Protein AF-A0A074LMG2-F1 (afdb_monomer)

Structure (mmCIF, N/CA/C/O backbone):
data_AF-A0A074LMG2-F1
#
_entry.id   AF-A0A074LMG2-F1
#
loop_
_atom_site.group_PDB
_atom_site.id
_atom_site.type_symbol
_atom_site.label_atom_id
_atom_site.label_alt_id
_atom_site.label_comp_id
_atom_site.label_asym_id
_atom_site.label_entity_id
_atom_site.label_seq_id
_atom_site.pdbx_PDB_ins_code
_atom_site.Cartn_x
_atom_site.Cartn_y
_atom_site.Cartn_z
_atom_site.occupancy
_atom_site.B_iso_or_equiv
_atom_site.auth_seq_id
_atom_site.auth_comp_id
_atom_site.auth_asym_id
_atom_site.auth_atom_id
_atom_site.pdbx_PDB_model_num
ATOM 1 N N . MET A 1 1 ? 79.433 -15.536 24.091 1.00 39.44 1 MET A N 1
ATOM 2 C CA . MET A 1 1 ? 80.298 -16.659 23.658 1.00 39.44 1 MET A CA 1
ATOM 3 C C . MET A 1 1 ? 80.152 -17.762 24.699 1.00 39.44 1 MET A C 1
ATOM 5 O O . MET A 1 1 ? 80.446 -17.468 25.840 1.00 39.44 1 MET A O 1
ATOM 9 N N . TYR A 1 2 ? 79.632 -18.971 24.509 1.00 37.59 2 TYR A N 1
ATOM 10 C CA . TYR A 1 2 ? 79.007 -19.728 23.421 1.00 37.59 2 TYR A CA 1
ATOM 11 C C . TYR A 1 2 ? 77.758 -20.384 24.057 1.00 37.59 2 TYR A C 1
ATOM 13 O O . TYR A 1 2 ? 77.870 -20.945 25.144 1.00 37.59 2 TYR A O 1
ATOM 21 N N . LYS A 1 3 ? 76.572 -20.290 23.439 1.00 40.91 3 LYS A N 1
ATOM 22 C CA . LYS A 1 3 ? 75.375 -21.019 23.901 1.00 40.91 3 LYS A CA 1
ATOM 23 C C . LYS A 1 3 ? 75.391 -22.409 23.267 1.00 40.91 3 LYS A C 1
ATOM 25 O O . LYS A 1 3 ? 75.393 -22.514 22.045 1.00 40.91 3 LYS A O 1
ATOM 30 N N . ILE A 1 4 ? 75.445 -23.447 24.100 1.00 54.84 4 ILE A N 1
ATOM 31 C CA . ILE A 1 4 ? 75.413 -24.844 23.666 1.00 54.84 4 ILE A CA 1
ATOM 32 C C . ILE A 1 4 ? 73.986 -25.203 23.246 1.00 54.84 4 ILE A C 1
ATOM 34 O O . ILE A 1 4 ? 73.015 -24.989 23.968 1.00 54.84 4 ILE A O 1
ATOM 38 N N . MET A 1 5 ? 73.923 -25.712 22.026 1.00 42.81 5 MET A N 1
ATOM 39 C CA . MET A 1 5 ? 72.774 -26.158 21.263 1.00 42.81 5 MET A CA 1
ATOM 40 C C . MET A 1 5 ? 72.357 -27.555 21.744 1.00 42.81 5 MET A C 1
ATOM 42 O O . MET A 1 5 ? 73.145 -28.490 21.653 1.00 42.81 5 MET A O 1
ATOM 46 N N . PHE A 1 6 ? 71.124 -27.703 22.232 1.00 47.09 6 PHE A N 1
ATOM 47 C CA . PHE A 1 6 ? 70.470 -29.004 22.373 1.00 47.09 6 PHE A CA 1
ATOM 48 C C . PHE A 1 6 ? 69.333 -29.073 21.356 1.00 47.09 6 PHE A C 1
ATOM 50 O O . PHE A 1 6 ? 68.296 -28.435 21.517 1.00 47.09 6 PHE A O 1
ATOM 57 N N . VAL A 1 7 ? 69.558 -29.840 20.292 1.00 44.75 7 VAL A N 1
ATOM 58 C CA . VAL A 1 7 ? 68.511 -30.337 19.400 1.00 44.75 7 VAL A CA 1
ATOM 59 C C . VAL A 1 7 ? 68.461 -31.839 19.629 1.00 44.75 7 VAL A C 1
ATOM 61 O O . VAL A 1 7 ? 69.399 -32.545 19.268 1.00 44.75 7 VAL A O 1
ATOM 64 N N . VAL A 1 8 ? 67.381 -32.321 20.241 1.00 49.59 8 VAL A N 1
ATOM 65 C CA . VAL A 1 8 ? 67.014 -33.736 20.198 1.00 49.59 8 VAL A CA 1
ATOM 66 C C . VAL A 1 8 ? 65.566 -33.838 19.739 1.00 49.59 8 VAL A C 1
ATOM 68 O O . VAL A 1 8 ? 64.642 -33.313 20.353 1.00 49.59 8 VAL A O 1
ATOM 71 N N . LEU A 1 9 ? 65.469 -34.496 18.589 1.00 49.03 9 LEU A N 1
ATOM 72 C CA . LEU A 1 9 ? 64.323 -35.018 17.864 1.00 49.03 9 LEU A CA 1
ATOM 73 C C . LEU A 1 9 ? 63.416 -35.890 18.746 1.00 49.03 9 LEU A C 1
ATOM 75 O O . LEU A 1 9 ? 63.912 -36.667 19.557 1.00 49.03 9 LEU A O 1
ATOM 79 N N . GLY A 1 10 ? 62.113 -35.889 18.469 1.00 43.69 10 GLY A N 1
ATOM 80 C CA . GLY A 1 10 ? 61.223 -36.928 18.988 1.00 43.69 10 GLY A CA 1
ATOM 81 C C . GLY A 1 10 ? 59.755 -36.684 18.680 1.00 43.69 10 GLY A C 1
ATOM 82 O O . GLY A 1 10 ? 59.012 -36.231 19.539 1.00 43.69 10 GLY A O 1
ATOM 83 N N . ALA A 1 11 ? 59.356 -36.971 17.442 1.00 52.28 11 ALA A N 1
ATOM 84 C CA . ALA A 1 11 ? 57.971 -36.958 16.993 1.00 52.28 11 ALA A CA 1
ATOM 85 C C . ALA A 1 11 ? 57.122 -38.023 17.709 1.00 52.28 11 ALA A C 1
ATOM 87 O O . ALA A 1 11 ? 57.550 -39.167 17.854 1.00 52.28 11 ALA A O 1
ATOM 88 N N . ALA A 1 12 ? 55.882 -37.667 18.043 1.00 51.88 12 ALA A N 1
ATOM 89 C CA . ALA A 1 12 ? 54.811 -38.625 18.279 1.00 51.88 12 ALA A CA 1
ATOM 90 C C . ALA A 1 12 ? 53.543 -38.145 17.562 1.00 51.88 12 ALA A C 1
ATOM 92 O O . ALA A 1 12 ? 52.920 -37.153 17.933 1.00 51.88 12 ALA A O 1
ATOM 93 N N . PHE A 1 13 ? 53.234 -38.869 16.486 1.00 50.88 13 PHE A N 1
ATOM 94 C CA . PHE A 1 13 ? 51.945 -38.963 15.810 1.00 50.88 13 PHE A CA 1
ATOM 95 C C . PHE A 1 13 ? 50.785 -39.004 16.795 1.00 50.88 13 PHE A C 1
ATOM 97 O O . PHE A 1 13 ? 50.827 -39.858 17.671 1.00 50.88 13 PHE A O 1
ATOM 104 N N . LEU A 1 14 ? 49.711 -38.252 16.536 1.00 44.97 14 LEU A N 1
ATOM 105 C CA . LEU A 1 14 ? 48.351 -38.717 16.809 1.00 44.97 14 LEU A 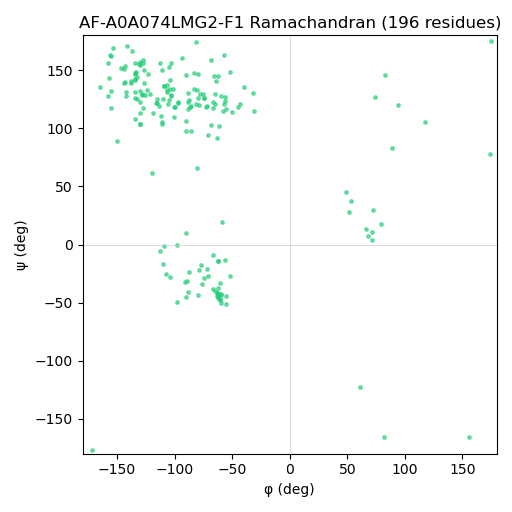CA 1
ATOM 106 C C . LEU A 1 14 ? 47.311 -38.004 15.913 1.00 44.97 14 LEU A C 1
ATOM 108 O O . LEU A 1 14 ? 47.092 -36.808 16.051 1.00 44.97 14 LEU A O 1
ATOM 112 N N . LEU A 1 15 ? 46.642 -38.834 15.090 1.00 49.81 15 LEU A N 1
ATOM 113 C CA . LEU A 1 15 ? 45.237 -38.757 14.633 1.00 49.81 15 LEU A CA 1
ATOM 114 C C . LEU A 1 15 ? 44.917 -37.674 13.572 1.00 49.81 15 LEU A C 1
ATOM 116 O O . LEU A 1 15 ? 45.221 -36.510 13.750 1.00 49.81 15 LEU A O 1
ATOM 120 N N . GLY A 1 16 ? 44.306 -37.941 12.415 1.00 39.81 16 GLY A N 1
ATOM 121 C CA . GLY A 1 16 ? 43.478 -39.066 11.987 1.00 39.81 16 GLY A CA 1
ATOM 122 C C . GLY A 1 16 ? 42.059 -38.582 11.653 1.00 39.81 16 GLY A C 1
ATOM 123 O O . GLY A 1 16 ? 41.288 -38.344 12.571 1.00 39.81 16 GLY A O 1
ATOM 124 N N . GLY A 1 17 ? 41.727 -38.507 10.352 1.00 33.72 17 GLY A N 1
ATOM 125 C CA . GLY A 1 17 ? 40.361 -38.393 9.793 1.00 33.72 17 GLY A CA 1
ATOM 126 C C . GLY A 1 17 ? 39.771 -36.971 9.762 1.00 33.72 17 GLY A C 1
ATOM 127 O O . GLY A 1 17 ? 40.042 -36.174 10.641 1.00 33.72 17 GLY A O 1
ATOM 128 N N . CYS A 1 18 ? 38.955 -36.534 8.804 1.00 41.28 18 CYS A N 1
ATOM 129 C CA . CYS A 1 18 ? 38.399 -37.137 7.600 1.00 41.28 18 CYS A CA 1
ATOM 130 C C . CYS A 1 18 ? 38.026 -36.019 6.606 1.00 41.28 18 CYS A C 1
ATOM 132 O O . CYS A 1 18 ? 37.911 -34.844 6.937 1.00 41.28 18 CYS A O 1
ATOM 134 N N . THR A 1 19 ? 37.854 -36.468 5.375 1.00 40.47 19 THR A N 1
ATOM 135 C CA . THR A 1 19 ? 37.567 -35.819 4.097 1.00 40.47 19 THR A CA 1
ATOM 136 C C . THR A 1 19 ? 36.300 -34.955 3.984 1.00 40.47 19 THR A C 1
ATOM 138 O O . THR A 1 19 ? 35.309 -35.181 4.673 1.00 40.47 19 THR A O 1
ATOM 141 N N . ASN A 1 20 ? 36.327 -34.130 2.926 1.00 38.16 20 ASN A N 1
ATOM 142 C CA . ASN A 1 20 ? 35.231 -33.501 2.171 1.00 38.16 20 ASN A CA 1
ATOM 143 C C . ASN A 1 20 ? 34.729 -32.138 2.662 1.00 38.16 20 ASN A C 1
ATOM 145 O O . ASN A 1 20 ? 33.658 -32.015 3.252 1.00 38.16 20 ASN A O 1
ATOM 149 N N . SER A 1 21 ? 35.444 -31.089 2.249 1.00 39.34 21 SER A N 1
ATOM 150 C CA . SER A 1 21 ? 34.859 -29.766 2.038 1.00 39.34 21 SER A CA 1
ATOM 151 C C . SER A 1 21 ? 33.826 -29.856 0.908 1.00 39.34 21 SER A C 1
ATOM 153 O O . SER A 1 21 ? 34.160 -29.739 -0.272 1.00 39.34 21 SER A O 1
ATOM 155 N N . LYS A 1 22 ? 32.564 -30.112 1.267 1.00 39.25 22 LYS A N 1
ATOM 156 C CA . LYS A 1 22 ? 31.440 -29.752 0.405 1.00 39.25 22 LYS A CA 1
ATOM 157 C C . LYS A 1 22 ? 31.396 -28.232 0.348 1.00 39.25 22 LYS A C 1
ATOM 159 O O . LYS A 1 22 ? 31.248 -27.574 1.373 1.00 39.25 22 LYS A O 1
ATOM 164 N N . THR A 1 23 ? 31.577 -27.714 -0.856 1.00 34.94 23 THR A N 1
ATOM 165 C CA . THR A 1 23 ? 31.276 -26.347 -1.261 1.00 34.94 23 THR A CA 1
ATOM 166 C C . THR A 1 23 ? 29.899 -25.975 -0.713 1.00 34.94 23 THR A C 1
ATOM 168 O O . THR A 1 23 ? 28.917 -26.654 -1.012 1.00 34.94 23 THR A O 1
ATOM 171 N N . ALA A 1 24 ? 29.851 -24.959 0.147 1.00 34.38 24 ALA A N 1
ATOM 172 C CA . ALA A 1 24 ? 28.607 -24.336 0.558 1.00 34.38 24 ALA A CA 1
ATOM 173 C C . ALA A 1 24 ? 28.051 -23.606 -0.669 1.00 34.38 24 ALA A C 1
ATOM 175 O O . ALA A 1 24 ? 28.585 -22.587 -1.100 1.00 34.38 24 ALA A O 1
ATOM 176 N N . ASP A 1 25 ? 27.052 -24.226 -1.281 1.00 29.53 25 ASP A N 1
ATOM 177 C CA . ASP A 1 25 ? 26.132 -23.598 -2.213 1.00 29.53 25 ASP A CA 1
ATOM 178 C C . ASP A 1 25 ? 25.243 -22.678 -1.368 1.00 29.53 25 ASP A C 1
ATOM 180 O O . ASP A 1 25 ? 24.312 -23.134 -0.701 1.00 29.53 25 ASP A O 1
ATOM 184 N N . ASP A 1 26 ? 25.631 -21.406 -1.277 1.00 34.88 26 ASP A N 1
ATOM 185 C CA . ASP A 1 26 ? 24.940 -20.382 -0.492 1.00 34.88 26 ASP A CA 1
ATOM 186 C C . ASP A 1 26 ? 23.738 -19.869 -1.300 1.00 34.88 26 ASP A C 1
ATOM 188 O O . ASP A 1 26 ? 23.685 -18.747 -1.801 1.00 34.88 26 ASP A O 1
ATOM 192 N N . SER A 1 27 ? 22.777 -20.770 -1.501 1.00 32.50 27 SER A N 1
ATOM 193 C CA . SER A 1 27 ? 21.415 -20.416 -1.882 1.00 32.50 27 SER A CA 1
ATOM 194 C C . SER A 1 27 ? 20.712 -19.858 -0.639 1.00 32.50 27 SER A C 1
ATOM 196 O O . SER A 1 27 ? 20.729 -20.532 0.396 1.00 32.50 27 SER A O 1
ATOM 198 N N . PRO A 1 28 ? 20.064 -18.679 -0.697 1.00 34.75 28 PRO A N 1
ATOM 199 C CA . PRO A 1 28 ? 19.364 -18.121 0.452 1.00 34.75 28 PRO A CA 1
ATOM 200 C C . PRO A 1 28 ? 18.337 -19.120 0.984 1.00 34.75 28 PRO A C 1
ATOM 202 O O . PRO A 1 28 ? 17.383 -19.495 0.295 1.00 34.75 28 PRO A O 1
ATOM 205 N N . GLN A 1 29 ? 18.54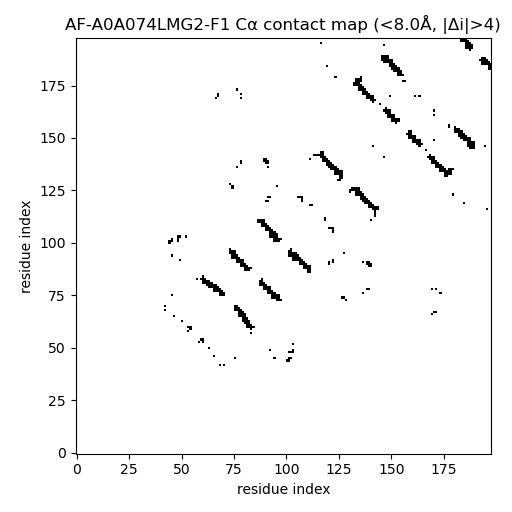4 -19.566 2.222 1.00 27.66 29 GLN A N 1
ATOM 206 C CA . GLN A 1 29 ? 17.557 -20.342 2.950 1.00 27.66 29 GLN A CA 1
ATOM 207 C C . GLN A 1 29 ? 16.278 -19.510 3.045 1.00 27.66 29 GLN A C 1
ATOM 209 O O . GLN A 1 29 ? 16.241 -18.475 3.710 1.00 27.66 29 GLN A O 1
ATOM 214 N N . LYS A 1 30 ? 15.209 -19.993 2.402 1.00 34.97 30 LYS A N 1
ATOM 215 C CA . LYS A 1 30 ? 13.844 -19.679 2.819 1.00 34.97 30 LYS A CA 1
ATOM 216 C C . LYS A 1 30 ? 13.781 -19.954 4.317 1.00 34.97 30 LYS A C 1
ATOM 218 O O . LYS A 1 30 ? 13.938 -21.105 4.728 1.00 34.97 30 LYS A O 1
ATOM 223 N N . ILE A 1 31 ? 13.591 -18.908 5.114 1.00 30.09 31 ILE A N 1
ATOM 224 C CA . ILE A 1 31 ? 13.265 -19.053 6.527 1.00 30.09 31 ILE A CA 1
ATOM 225 C C . ILE A 1 31 ? 11.936 -19.805 6.560 1.00 30.09 31 ILE A C 1
ATOM 227 O O . ILE A 1 31 ? 10.881 -19.273 6.226 1.00 30.09 31 ILE A O 1
ATOM 231 N N . ALA A 1 32 ? 12.025 -21.098 6.855 1.00 29.25 32 ALA A N 1
ATOM 232 C CA . ALA A 1 32 ? 10.879 -21.927 7.144 1.00 29.25 32 ALA A CA 1
ATOM 233 C C . ALA A 1 32 ? 10.257 -21.406 8.442 1.00 29.25 32 ALA A C 1
ATOM 235 O O . ALA A 1 32 ? 10.927 -21.355 9.475 1.00 29.25 32 ALA A O 1
ATOM 236 N N . MET A 1 33 ? 8.985 -21.010 8.344 1.00 43.41 33 MET A N 1
ATOM 237 C CA . MET A 1 33 ? 8.106 -20.671 9.459 1.00 43.41 33 MET A CA 1
ATOM 238 C C . MET A 1 33 ? 8.257 -21.690 10.589 1.00 43.41 33 MET A C 1
ATOM 240 O O . MET A 1 33 ? 8.004 -22.879 10.402 1.00 43.41 33 MET A O 1
ATOM 244 N N . ASN A 1 34 ? 8.649 -21.205 11.762 1.00 33.66 34 ASN A N 1
ATOM 245 C CA . ASN A 1 34 ? 8.361 -21.828 13.045 1.00 33.66 34 ASN A CA 1
ATOM 246 C C . ASN A 1 34 ? 8.471 -20.752 14.134 1.00 33.66 34 ASN A C 1
ATOM 248 O O . ASN A 1 34 ? 9.512 -20.108 14.229 1.00 33.66 34 ASN A O 1
ATOM 252 N N . GLN A 1 35 ? 7.411 -20.653 14.955 1.00 33.94 35 GLN A N 1
ATOM 253 C CA . GLN A 1 35 ? 6.982 -19.572 15.877 1.00 33.94 35 GLN A CA 1
ATOM 254 C C . GLN A 1 35 ? 5.983 -18.609 15.196 1.00 33.94 35 GLN A C 1
ATOM 256 O O . GLN A 1 35 ? 6.330 -18.025 14.186 1.00 33.94 35 GLN A O 1
ATOM 261 N N . GLN A 1 36 ? 4.737 -18.390 15.641 1.00 34.72 36 GLN A N 1
ATOM 262 C CA . GLN A 1 36 ? 4.025 -18.785 16.863 1.00 34.72 36 GLN A CA 1
ATOM 263 C C . GLN A 1 36 ? 2.502 -18.566 16.637 1.00 34.72 36 GLN A C 1
ATOM 265 O O . GLN A 1 36 ? 2.112 -17.532 16.112 1.00 34.72 36 GLN A O 1
ATOM 270 N N . ASP A 1 37 ? 1.650 -19.518 17.035 1.00 39.62 37 ASP A N 1
ATOM 271 C CA . ASP A 1 37 ? 0.194 -19.657 16.758 1.00 39.62 37 ASP A CA 1
ATOM 272 C C . ASP A 1 37 ? -0.765 -18.511 17.208 1.00 39.62 37 ASP A C 1
ATOM 274 O O . ASP A 1 37 ? -1.970 -18.726 17.328 1.00 39.62 37 ASP A O 1
ATOM 278 N N . ASN A 1 38 ? -0.285 -17.288 17.460 1.00 49.78 38 ASN A N 1
ATOM 279 C CA . ASN A 1 38 ? -1.127 -16.142 17.853 1.00 49.78 38 ASN A CA 1
ATOM 280 C C . ASN A 1 38 ? -1.301 -15.078 16.753 1.00 49.78 38 ASN A C 1
ATOM 282 O O . ASN A 1 38 ? -2.320 -14.385 16.754 1.00 49.78 38 ASN A O 1
ATOM 286 N N . ASP A 1 39 ? -0.362 -14.958 15.810 1.00 57.50 39 ASP A N 1
ATOM 287 C CA . ASP A 1 39 ? -0.393 -13.877 14.809 1.00 57.50 39 ASP A CA 1
ATOM 288 C C . ASP A 1 39 ? -1.430 -14.121 13.704 1.00 57.50 39 ASP A C 1
ATOM 290 O O . ASP A 1 39 ? -2.123 -13.194 13.283 1.00 57.50 39 ASP A O 1
ATOM 294 N N . SER A 1 40 ? -1.656 -15.385 13.327 1.00 66.50 40 SER A N 1
ATOM 295 C CA . SER A 1 40 ? -2.634 -15.749 12.289 1.00 66.50 40 SER A CA 1
ATOM 296 C C . SER A 1 40 ? -4.066 -15.321 12.636 1.00 66.50 40 SER A C 1
ATOM 298 O O . SER A 1 40 ? -4.841 -14.940 11.760 1.00 66.50 40 SER A O 1
ATOM 300 N N . GLY A 1 41 ? -4.427 -15.328 13.924 1.00 85.50 41 GLY A N 1
ATOM 301 C CA . GLY A 1 41 ? -5.745 -14.892 14.383 1.00 85.50 41 GLY A CA 1
ATOM 302 C C . GLY A 1 41 ? -5.930 -13.373 14.359 1.00 85.50 41 GLY A C 1
ATOM 303 O O . GLY A 1 41 ? -7.058 -12.896 14.215 1.00 85.50 41 GLY A O 1
ATOM 304 N N . MET A 1 42 ? -4.849 -12.608 14.512 1.00 88.50 42 MET A N 1
ATOM 305 C CA . MET A 1 42 ? -4.886 -11.145 14.471 1.00 88.50 42 MET A CA 1
ATOM 306 C C . MET A 1 42 ? -4.939 -10.637 13.033 1.00 88.50 42 MET A C 1
ATOM 308 O O . MET A 1 42 ? -5.775 -9.783 12.737 1.00 88.50 42 MET A O 1
ATOM 312 N N . GLU A 1 43 ? -4.131 -11.218 12.145 1.00 92.44 43 GLU A N 1
ATOM 313 C CA . GLU A 1 43 ? -4.163 -10.930 10.708 1.00 92.44 43 GLU A CA 1
ATOM 314 C C . GLU A 1 43 ? -5.532 -11.240 10.098 1.00 92.44 43 GLU A C 1
ATOM 316 O O . GLU A 1 43 ? -6.076 -10.414 9.370 1.00 92.44 43 GLU A O 1
ATOM 321 N N . GLU A 1 44 ? -6.149 -12.371 10.455 1.00 94.44 44 GLU A N 1
ATOM 322 C CA . GLU A 1 44 ? -7.486 -12.720 9.962 1.00 94.44 44 GLU A CA 1
ATOM 323 C C . GLU A 1 44 ? -8.546 -11.706 10.420 1.00 94.44 44 GLU A C 1
ATOM 325 O O . GLU A 1 44 ? -9.376 -11.259 9.631 1.00 94.44 44 GLU A O 1
ATOM 330 N N . LYS A 1 45 ? -8.525 -11.283 11.690 1.00 95.50 45 LYS A N 1
ATOM 331 C CA . LYS A 1 45 ? -9.483 -10.275 12.177 1.00 95.50 45 LYS A CA 1
ATOM 332 C C . LYS A 1 45 ? -9.263 -8.910 11.523 1.00 95.50 45 LYS A C 1
ATOM 334 O O . LYS A 1 45 ? -10.243 -8.231 11.214 1.00 95.50 45 LYS A O 1
ATOM 339 N N . LEU A 1 46 ? -8.007 -8.519 11.303 1.00 96.31 46 LEU A N 1
ATOM 340 C CA . LEU A 1 46 ? -7.668 -7.318 10.544 1.00 96.31 46 LEU A CA 1
ATOM 341 C C . LEU A 1 46 ? -8.198 -7.427 9.109 1.00 96.31 46 LEU A C 1
ATOM 343 O O . LEU A 1 46 ? -8.882 -6.517 8.641 1.00 96.31 46 LEU A O 1
ATOM 347 N N . PHE A 1 47 ? -7.968 -8.560 8.442 1.00 97.06 47 PHE A N 1
ATOM 348 C CA . PHE A 1 47 ? -8.494 -8.838 7.108 1.00 97.06 47 PHE A CA 1
ATOM 349 C C . PHE A 1 47 ? -10.017 -8.695 7.052 1.00 97.06 47 PHE A C 1
ATOM 351 O O . PHE A 1 47 ? -10.536 -8.042 6.146 1.00 97.06 47 PHE A O 1
ATOM 358 N N . GLN A 1 48 ? -10.748 -9.223 8.038 1.00 96.81 48 GLN A N 1
ATOM 359 C CA . GLN A 1 48 ? -12.204 -9.058 8.097 1.00 96.81 48 GLN A CA 1
ATOM 360 C C . GLN A 1 48 ? -12.623 -7.589 8.254 1.00 96.81 48 GLN A C 1
ATOM 362 O O . GLN A 1 48 ? -13.543 -7.148 7.564 1.00 96.81 48 GLN A O 1
ATOM 367 N N .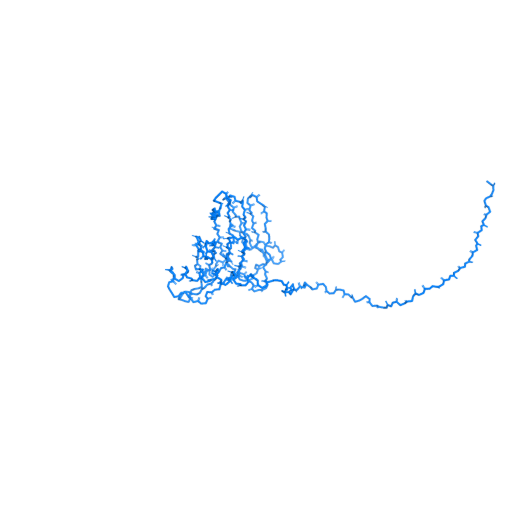 ALA A 1 49 ? -11.941 -6.809 9.098 1.00 97.25 49 ALA A N 1
ATOM 368 C CA . ALA A 1 49 ? -12.223 -5.379 9.249 1.00 97.25 49 ALA A CA 1
ATOM 369 C C . ALA A 1 49 ? -11.980 -4.603 7.942 1.00 97.25 49 ALA A C 1
ATOM 371 O O . ALA A 1 49 ? -12.821 -3.802 7.524 1.00 97.25 49 ALA A O 1
ATOM 372 N N . VAL A 1 50 ? -10.874 -4.896 7.251 1.00 97.56 50 VAL A N 1
ATOM 373 C CA . VAL A 1 50 ? -10.557 -4.337 5.927 1.00 97.56 50 VAL A CA 1
ATOM 374 C C . VAL A 1 50 ? -11.626 -4.723 4.909 1.00 97.56 50 VAL A C 1
ATOM 376 O O . VAL A 1 50 ? -12.151 -3.862 4.205 1.00 97.56 50 VAL A O 1
ATOM 379 N N . LYS A 1 51 ? -12.017 -5.998 4.868 1.00 96.69 51 LYS A N 1
ATOM 380 C CA . LYS A 1 51 ? -13.044 -6.504 3.955 1.00 96.69 51 LYS A CA 1
ATOM 381 C C . LYS A 1 51 ? -14.3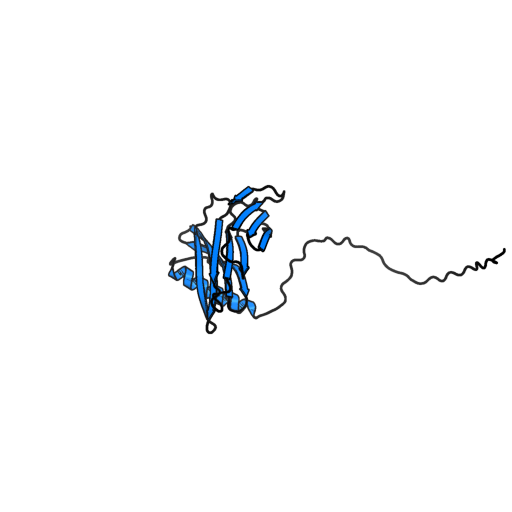93 -5.830 4.155 1.00 96.69 51 LYS A C 1
ATOM 383 O O . LYS A 1 51 ? -15.048 -5.497 3.165 1.00 96.69 51 LYS A O 1
ATOM 388 N N . ILE A 1 52 ? -14.815 -5.629 5.402 1.00 95.81 52 ILE A N 1
ATOM 389 C CA . ILE A 1 52 ? -16.039 -4.883 5.717 1.00 95.81 52 ILE A CA 1
ATOM 390 C C . ILE A 1 52 ? -15.911 -3.461 5.173 1.00 95.81 52 ILE A C 1
ATOM 392 O O . ILE A 1 52 ? -16.766 -3.032 4.401 1.00 95.81 52 ILE A O 1
ATOM 396 N N . LYS A 1 53 ? -14.807 -2.768 5.480 1.00 96.38 53 LYS A N 1
ATOM 397 C CA . LYS A 1 53 ? -14.615 -1.374 5.070 1.00 96.38 53 LYS A CA 1
ATOM 398 C C . LYS A 1 53 ? -14.583 -1.182 3.554 1.00 96.38 53 LYS A C 1
ATOM 400 O O . LYS A 1 53 ? -15.189 -0.243 3.038 1.00 96.38 53 LYS A O 1
ATOM 405 N N . VAL A 1 54 ? -13.907 -2.075 2.834 1.00 96.25 54 VAL A N 1
ATOM 406 C CA . VAL A 1 54 ? -13.864 -2.059 1.366 1.00 96.25 54 VAL A CA 1
ATOM 407 C C . VAL A 1 54 ? -15.269 -2.259 0.796 1.00 96.25 54 VAL A C 1
ATOM 409 O O . VAL A 1 54 ? -15.681 -1.485 -0.063 1.00 96.25 54 VAL A O 1
ATOM 412 N N . ASN A 1 55 ? -16.040 -3.221 1.312 1.00 94.69 55 ASN A N 1
ATOM 413 C CA . ASN A 1 55 ? -17.401 -3.488 0.831 1.00 94.69 55 ASN A CA 1
ATOM 414 C C . ASN A 1 55 ? -18.421 -2.401 1.207 1.00 94.69 55 ASN A C 1
ATOM 416 O O . ASN A 1 55 ? -19.393 -2.214 0.476 1.00 94.69 55 ASN A O 1
ATOM 420 N N . GLU A 1 56 ? -18.209 -1.665 2.301 1.00 94.50 56 GLU A N 1
ATOM 421 C CA . GLU A 1 56 ? -19.002 -0.471 2.626 1.00 94.50 56 GLU A CA 1
ATOM 422 C C . GLU A 1 56 ? -18.847 0.623 1.558 1.00 94.50 56 GLU A C 1
ATOM 424 O O . GLU A 1 56 ? -19.820 1.311 1.245 1.00 94.50 56 GLU A O 1
ATOM 429 N N . LYS A 1 57 ? -17.641 0.788 0.991 1.00 94.12 57 LYS A N 1
ATOM 430 C CA . LYS A 1 57 ? -17.340 1.831 -0.007 1.00 94.12 57 LYS A CA 1
ATOM 431 C C . LYS A 1 57 ? -17.578 1.382 -1.451 1.00 94.12 57 LYS A C 1
ATOM 433 O O . LYS A 1 57 ? -18.157 2.133 -2.230 1.00 94.12 57 LYS A O 1
ATOM 438 N N . TYR A 1 58 ? -17.119 0.187 -1.806 1.00 91.12 58 TYR A N 1
ATOM 439 C CA . TYR A 1 58 ? -17.076 -0.347 -3.169 1.00 91.12 58 TYR A CA 1
ATOM 440 C C . TYR A 1 58 ? -17.902 -1.626 -3.259 1.00 91.12 58 TYR A C 1
ATOM 442 O O . TYR A 1 58 ? -17.350 -2.695 -3.492 1.00 91.12 58 TYR A O 1
ATOM 450 N N . GLN A 1 59 ? -19.208 -1.526 -2.993 1.00 87.81 59 GLN A N 1
ATOM 451 C CA . GLN A 1 59 ? -20.149 -2.653 -3.036 1.00 87.81 59 GLN A CA 1
ATOM 452 C C . GLN A 1 59 ? -19.756 -3.693 -4.103 1.00 87.81 59 GLN A C 1
ATOM 454 O O . GLN A 1 59 ? -19.525 -3.324 -5.250 1.00 87.81 59 GLN A O 1
ATOM 459 N N . PHE A 1 60 ? -19.711 -4.977 -3.727 1.00 84.00 60 PHE A N 1
ATOM 460 C CA . PHE A 1 60 ? -19.325 -6.096 -4.606 1.00 84.00 60 PHE A CA 1
ATOM 461 C C . PHE A 1 60 ? -17.832 -6.202 -4.967 1.00 84.00 60 PHE A C 1
ATOM 463 O O . PHE A 1 60 ? -17.503 -6.762 -6.012 1.00 84.00 60 PHE A O 1
ATOM 470 N N . ALA A 1 61 ? -16.922 -5.758 -4.095 1.00 91.38 61 ALA A N 1
ATOM 471 C CA . ALA A 1 61 ? -15.503 -6.088 -4.222 1.00 91.38 61 ALA A CA 1
ATOM 472 C C . ALA A 1 61 ? -15.281 -7.614 -4.177 1.00 91.38 61 ALA A C 1
ATOM 474 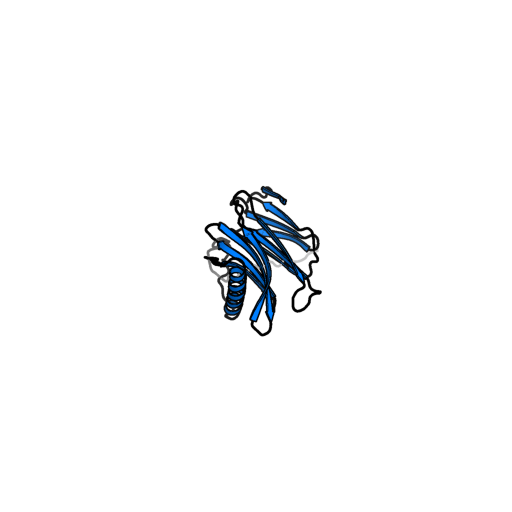O O . ALA A 1 61 ? -15.739 -8.307 -3.259 1.00 91.38 61 ALA A O 1
ATOM 475 N N . GLN A 1 62 ? -14.568 -8.134 -5.170 1.00 93.50 62 GLN A N 1
ATOM 476 C CA . GLN A 1 62 ? -14.260 -9.552 -5.351 1.00 93.50 62 GLN A CA 1
ATOM 477 C C . GLN A 1 62 ? -12.764 -9.798 -5.162 1.00 93.50 62 GLN A C 1
ATOM 479 O O . GLN A 1 62 ? -11.952 -8.887 -5.287 1.00 93.50 62 GLN A O 1
ATOM 484 N N . ASP A 1 63 ? -12.407 -11.034 -4.810 1.00 95.06 63 ASP A N 1
ATOM 485 C CA . ASP A 1 63 ? -11.015 -11.497 -4.725 1.00 95.06 63 ASP A CA 1
ATOM 486 C C . ASP A 1 63 ? -10.066 -10.621 -3.885 1.00 95.06 63 ASP A C 1
ATOM 488 O O . ASP A 1 63 ? -8.852 -10.630 -4.095 1.00 95.06 63 ASP A O 1
ATOM 492 N N . LEU A 1 64 ? -10.618 -9.915 -2.888 1.00 97.12 64 LEU A N 1
ATOM 493 C CA . LEU A 1 64 ? -9.856 -9.107 -1.942 1.00 97.12 64 LEU A CA 1
ATOM 494 C C . LEU A 1 64 ? -8.797 -9.950 -1.229 1.00 97.12 64 LEU A C 1
ATOM 496 O O . LEU A 1 64 ? -9.112 -10.959 -0.591 1.00 97.12 64 LEU A O 1
ATOM 500 N N . LYS A 1 65 ? -7.553 -9.478 -1.286 1.00 96.94 65 LYS A N 1
ATOM 501 C CA . LYS A 1 65 ? -6.380 -10.072 -0.644 1.00 96.94 65 LYS A CA 1
ATOM 502 C C . LYS A 1 65 ? -5.575 -8.985 0.046 1.00 96.94 65 LYS A C 1
ATOM 504 O O . LYS A 1 65 ? -5.410 -7.901 -0.503 1.00 96.94 65 LYS A O 1
ATOM 509 N N . ILE A 1 66 ? -5.036 -9.308 1.215 1.00 96.81 66 ILE A N 1
ATOM 510 C CA . ILE A 1 66 ? -3.926 -8.561 1.806 1.00 96.81 66 ILE A CA 1
ATOM 511 C C . ILE A 1 66 ? -2.637 -9.178 1.261 1.00 96.81 66 ILE A C 1
ATOM 513 O O . ILE A 1 66 ? -2.458 -10.393 1.351 1.00 96.81 66 ILE A O 1
ATOM 517 N N . THR A 1 67 ? -1.786 -8.365 0.638 1.00 96.25 67 THR A N 1
ATOM 518 C CA . THR A 1 67 ? -0.503 -8.817 0.072 1.00 96.25 67 THR A CA 1
ATOM 519 C C . THR A 1 67 ? 0.631 -8.691 1.075 1.00 96.25 67 THR A C 1
ATOM 521 O O . THR A 1 67 ? 1.538 -9.516 1.074 1.00 96.25 67 THR A O 1
ATOM 524 N N . ASP A 1 68 ? 0.548 -7.684 1.943 1.00 96.06 68 ASP A N 1
ATOM 525 C CA . ASP A 1 68 ? 1.553 -7.350 2.942 1.00 96.06 68 ASP A CA 1
ATOM 526 C C . ASP A 1 68 ? 0.840 -6.858 4.201 1.00 96.06 68 ASP A C 1
ATOM 528 O O . ASP A 1 68 ? -0.135 -6.108 4.112 1.00 96.06 68 ASP A O 1
ATOM 532 N N . VAL A 1 69 ? 1.313 -7.275 5.372 1.00 96.12 69 VAL A N 1
ATOM 533 C CA . VAL A 1 69 ? 0.738 -6.886 6.661 1.00 96.12 69 VAL A CA 1
ATOM 534 C C . VAL A 1 69 ? 1.835 -6.690 7.694 1.00 96.12 69 VAL A C 1
ATOM 536 O O . VAL A 1 69 ? 2.797 -7.453 7.759 1.00 96.12 69 VAL A O 1
ATOM 539 N N . LEU A 1 70 ? 1.676 -5.655 8.511 1.00 95.94 70 LEU A N 1
ATOM 540 C CA . LEU A 1 70 ? 2.470 -5.414 9.703 1.00 95.94 70 LEU A CA 1
ATOM 541 C C . LEU A 1 70 ? 1.529 -5.087 10.860 1.00 95.94 70 LEU A C 1
ATOM 543 O O . LEU A 1 70 ? 0.727 -4.156 10.773 1.00 95.94 70 LEU A O 1
ATOM 547 N N . ILE A 1 71 ? 1.645 -5.837 11.952 1.00 95.12 71 ILE A N 1
ATOM 548 C CA . ILE A 1 71 ? 0.909 -5.590 13.192 1.00 95.12 71 ILE A CA 1
ATOM 549 C C . ILE A 1 71 ? 1.914 -5.242 14.288 1.00 95.12 71 ILE A C 1
ATOM 551 O O . ILE A 1 71 ? 2.800 -6.030 14.609 1.00 95.12 71 ILE A O 1
ATOM 555 N N . GLU A 1 72 ? 1.758 -4.062 14.882 1.00 92.44 72 GLU A N 1
ATOM 556 C CA . GLU A 1 72 ? 2.596 -3.558 15.968 1.00 92.44 72 GLU A CA 1
ATOM 557 C C . GLU A 1 72 ? 1.708 -3.067 17.117 1.00 92.44 72 GLU A C 1
ATOM 559 O O . GLU A 1 72 ? 1.095 -1.998 17.061 1.00 92.44 72 GLU A O 1
ATOM 564 N N . GLY A 1 73 ? 1.618 -3.869 18.181 1.00 91.38 73 GLY A N 1
ATOM 565 C CA . GLY A 1 73 ? 0.709 -3.596 19.296 1.00 91.38 73 GLY A CA 1
ATOM 566 C C . GLY A 1 73 ? -0.748 -3.564 18.828 1.00 91.38 73 GLY A C 1
ATOM 567 O O . GLY A 1 73 ? -1.231 -4.528 18.241 1.00 91.38 73 GLY A O 1
ATOM 568 N N . ASN A 1 74 ? -1.434 -2.445 19.071 1.00 94.25 74 ASN A N 1
ATOM 569 C CA . ASN A 1 74 ? -2.816 -2.225 18.633 1.00 94.25 74 ASN A CA 1
ATOM 570 C C . ASN A 1 74 ? -2.912 -1.574 17.246 1.00 94.25 74 ASN A C 1
ATOM 572 O O . ASN A 1 74 ? -3.987 -1.120 16.874 1.00 94.25 74 ASN A O 1
ATOM 576 N N . SER A 1 75 ? -1.811 -1.453 16.503 1.00 96.00 75 SER A N 1
ATOM 577 C CA . SER A 1 75 ? -1.785 -0.845 15.169 1.00 96.00 75 SER A CA 1
ATOM 578 C C . SER A 1 75 ? -1.551 -1.902 14.100 1.00 96.00 75 SER A C 1
ATOM 580 O O . SER A 1 75 ? -0.712 -2.783 14.260 1.00 96.00 75 SER A O 1
ATOM 582 N N . GLY A 1 76 ? -2.309 -1.812 13.014 1.00 97.06 76 GLY A N 1
ATOM 583 C CA . GLY A 1 76 ? -2.249 -2.708 11.871 1.00 97.06 76 GLY A CA 1
ATOM 584 C C . GLY A 1 76 ? -2.105 -1.894 10.599 1.00 97.06 76 GLY A C 1
ATOM 585 O O . GLY A 1 76 ? -2.862 -0.953 10.358 1.00 97.06 76 GLY A O 1
ATOM 586 N N . PHE A 1 77 ? -1.133 -2.264 9.786 1.00 97.25 77 PHE A N 1
ATOM 587 C CA . PHE A 1 77 ? -0.851 -1.651 8.502 1.00 97.25 77 PHE A CA 1
ATOM 588 C C . PHE A 1 77 ? -0.898 -2.749 7.454 1.00 97.25 77 PHE A C 1
ATOM 590 O O . PHE A 1 77 ? -0.319 -3.815 7.664 1.00 97.25 77 PHE A O 1
ATOM 597 N N . ALA A 1 78 ? -1.585 -2.523 6.342 1.00 97.81 78 ALA A N 1
ATOM 598 C CA . ALA A 1 78 ? -1.643 -3.528 5.291 1.00 97.81 78 ALA A CA 1
ATOM 599 C C . ALA A 1 78 ? -1.652 -2.911 3.898 1.00 97.81 78 ALA A C 1
ATOM 601 O O . ALA A 1 78 ? -2.150 -1.801 3.700 1.00 97.81 78 ALA A O 1
ATOM 602 N N . ASN A 1 79 ? -1.122 -3.671 2.946 1.00 97.94 79 ASN A N 1
ATOM 603 C CA . ASN A 1 79 ? -1.307 -3.464 1.520 1.00 97.94 79 ASN A CA 1
ATOM 604 C C . ASN A 1 79 ? -2.308 -4.492 0.989 1.00 97.94 79 ASN A C 1
ATOM 606 O O . ASN A 1 79 ? -2.315 -5.646 1.432 1.00 97.94 79 ASN A O 1
ATOM 610 N N . LEU A 1 80 ? -3.176 -4.087 0.070 1.00 97.94 80 LEU A N 1
ATOM 611 C CA . LEU A 1 80 ? -4.275 -4.918 -0.401 1.00 97.94 80 LEU A CA 1
ATOM 612 C C . LEU A 1 80 ? -4.542 -4.737 -1.892 1.00 97.94 80 LEU A C 1
ATOM 614 O O . LEU A 1 80 ? -4.299 -3.680 -2.465 1.00 97.94 80 LEU A O 1
ATOM 618 N N . VAL A 1 81 ? -5.102 -5.778 -2.499 1.00 97.94 81 VAL A N 1
ATOM 619 C CA . VAL A 1 81 ? -5.593 -5.769 -3.881 1.00 97.94 81 VAL A CA 1
ATOM 620 C C . VAL A 1 81 ? -6.965 -6.424 -3.948 1.00 97.94 81 VAL A C 1
ATOM 622 O O . VAL A 1 81 ? -7.248 -7.350 -3.183 1.00 97.94 81 VAL A O 1
ATOM 625 N N . PHE A 1 82 ? -7.828 -5.958 -4.843 1.00 97.81 82 PHE A N 1
ATOM 626 C CA . PHE A 1 82 ? -9.138 -6.561 -5.099 1.00 97.81 82 PHE A CA 1
ATOM 627 C C . PHE A 1 82 ? -9.630 -6.234 -6.504 1.00 97.81 82 PHE A C 1
ATOM 629 O O . PHE A 1 82 ? -9.169 -5.280 -7.122 1.00 97.81 82 PHE A O 1
ATOM 636 N N . ASP A 1 83 ? -10.603 -6.996 -6.984 1.00 97.25 83 ASP A N 1
ATOM 637 C CA . ASP A 1 83 ? -11.270 -6.738 -8.254 1.00 97.25 83 ASP A CA 1
ATOM 638 C C . ASP A 1 83 ? -12.633 -6.074 -8.017 1.00 97.25 83 ASP A C 1
ATOM 640 O O . ASP A 1 83 ? -13.428 -6.507 -7.177 1.00 97.25 83 ASP A O 1
ATOM 644 N N . LEU A 1 84 ? -12.923 -5.025 -8.783 1.00 95.94 84 LEU A N 1
ATOM 645 C CA . LEU A 1 84 ? -14.219 -4.354 -8.831 1.00 95.94 84 LEU A CA 1
ATOM 646 C C . LEU A 1 84 ? -14.632 -4.210 -10.294 1.00 95.94 84 LEU A C 1
ATOM 648 O O . LEU A 1 84 ? -13.980 -3.500 -11.053 1.00 95.94 84 LEU A O 1
ATOM 652 N N . ASP A 1 85 ? -15.695 -4.906 -10.703 1.00 93.69 85 ASP A N 1
ATOM 653 C CA . ASP A 1 85 ? -16.218 -4.872 -12.077 1.00 93.69 85 ASP A CA 1
ATOM 654 C C . ASP A 1 85 ? -15.135 -5.071 -13.161 1.00 93.69 85 ASP A C 1
ATOM 656 O O . ASP A 1 85 ? -15.095 -4.370 -14.172 1.00 93.69 85 ASP A O 1
ATOM 660 N N . HIS A 1 86 ? -14.247 -6.053 -12.950 1.00 92.69 86 HIS A N 1
ATOM 661 C CA . HIS A 1 86 ? -13.099 -6.378 -13.817 1.00 92.69 86 HIS A CA 1
ATOM 662 C C . HIS A 1 86 ? -11.994 -5.312 -13.887 1.00 92.69 86 HIS A C 1
ATOM 664 O O . HIS A 1 86 ? -11.110 -5.394 -14.743 1.00 92.69 86 HIS A O 1
ATOM 670 N N . VAL A 1 87 ? -12.014 -4.335 -12.983 1.00 95.31 87 VAL A N 1
ATOM 671 C CA . VAL A 1 87 ? -10.916 -3.399 -12.754 1.00 95.31 87 VAL A CA 1
ATOM 672 C C . VAL A 1 87 ? -10.217 -3.798 -11.463 1.00 95.31 87 VAL A C 1
ATOM 674 O O . VAL A 1 87 ? -10.852 -3.887 -10.414 1.00 95.31 87 VAL A O 1
ATOM 677 N N . MET A 1 88 ? -8.909 -4.033 -11.542 1.00 96.94 88 MET A N 1
ATOM 678 C CA . MET A 1 88 ? -8.105 -4.326 -10.362 1.00 96.94 88 MET A CA 1
ATOM 679 C C . MET A 1 88 ? -7.809 -3.024 -9.616 1.00 96.94 88 MET A C 1
ATOM 681 O O . MET A 1 88 ? -7.375 -2.034 -10.211 1.00 96.94 88 MET A O 1
ATOM 685 N N . TYR A 1 89 ? -8.065 -3.035 -8.319 1.00 97.88 89 TYR A N 1
ATOM 686 C CA . TYR A 1 89 ? -7.766 -1.972 -7.375 1.00 97.88 89 TYR A CA 1
ATOM 687 C C . TYR A 1 89 ? -6.657 -2.420 -6.441 1.00 97.88 89 TYR A C 1
ATOM 689 O O . TYR A 1 89 ? -6.536 -3.602 -6.109 1.00 97.88 89 TYR A O 1
ATOM 697 N N . GLU A 1 90 ? -5.890 -1.449 -5.978 1.00 97.81 90 GLU A N 1
ATOM 698 C CA . GLU A 1 90 ? -4.871 -1.642 -4.963 1.00 97.81 90 GLU A CA 1
ATOM 699 C C . GLU A 1 90 ? -4.907 -0.507 -3.941 1.00 97.81 90 GLU A C 1
ATOM 701 O O . GLU A 1 90 ? -5.573 0.517 -4.149 1.00 97.81 90 GLU A O 1
ATOM 706 N N . GLY A 1 91 ? -4.216 -0.722 -2.832 1.00 97.25 91 GLY A N 1
ATOM 707 C CA . GLY A 1 91 ? -3.788 0.347 -1.955 1.00 97.25 91 GLY A CA 1
ATOM 708 C C . GLY A 1 91 ? -3.563 -0.103 -0.528 1.00 97.25 91 GLY A C 1
ATOM 709 O O . GLY A 1 91 ? -3.462 -1.292 -0.235 1.00 97.25 91 GLY A O 1
ATOM 710 N N . CYS A 1 92 ? -3.467 0.855 0.384 1.00 97.50 92 CYS A N 1
ATOM 711 C CA . CYS A 1 92 ? -3.016 0.581 1.738 1.00 97.50 92 CYS A CA 1
ATOM 712 C C . CYS A 1 92 ? -3.965 1.109 2.808 1.00 97.50 92 CYS A C 1
ATOM 714 O O . CYS A 1 92 ? -4.797 1.990 2.579 1.00 97.50 92 CYS A O 1
ATOM 716 N N . VAL A 1 93 ? -3.856 0.522 3.996 1.00 97.88 93 VAL A N 1
ATOM 717 C CA . VAL A 1 93 ? -4.768 0.759 5.113 1.00 97.88 93 VAL A CA 1
ATOM 718 C C . VAL A 1 93 ? -4.000 0.873 6.425 1.00 97.88 93 VAL A C 1
ATOM 720 O O . VAL A 1 93 ? -3.084 0.095 6.695 1.00 97.88 93 VAL A O 1
ATOM 723 N N . TYR A 1 94 ? -4.423 1.827 7.252 1.00 97.50 94 TYR A N 1
ATOM 724 C CA . TYR A 1 94 ? -4.178 1.854 8.686 1.00 97.50 94 TYR A CA 1
ATOM 725 C C . TYR A 1 94 ? -5.445 1.436 9.439 1.00 97.50 94 TYR A C 1
ATOM 727 O O . TYR A 1 94 ? -6.535 1.988 9.238 1.00 97.50 94 TYR A O 1
ATOM 735 N N . ALA A 1 95 ? -5.286 0.481 10.344 1.00 97.94 95 ALA A N 1
ATOM 736 C CA . ALA A 1 95 ? -6.307 0.037 11.270 1.00 97.94 95 ALA A CA 1
ATOM 737 C C . ALA A 1 95 ? -5.759 0.01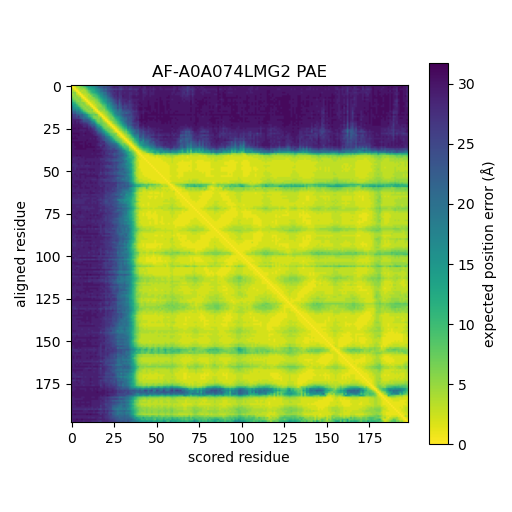4 12.698 1.00 97.94 95 ALA A C 1
ATOM 739 O O . ALA A 1 95 ? -4.555 -0.120 12.921 1.00 97.94 95 ALA A O 1
ATOM 740 N N . TYR A 1 96 ? -6.656 0.100 13.672 1.00 97.44 96 TYR A N 1
ATOM 741 C CA . TYR A 1 96 ? -6.318 -0.035 15.082 1.00 97.44 96 TYR A CA 1
ATOM 742 C C . TYR A 1 96 ? -7.251 -1.013 15.787 1.00 97.44 96 TYR A C 1
ATOM 744 O O . TYR A 1 96 ? -8.383 -1.235 15.351 1.00 97.44 96 TYR A O 1
ATOM 752 N N . GLN A 1 97 ? -6.775 -1.602 16.877 1.00 96.56 97 GLN A N 1
ATOM 753 C CA . GLN A 1 97 ? -7.569 -2.476 17.725 1.00 96.56 97 GLN A CA 1
ATOM 754 C C . GLN A 1 97 ? -8.130 -1.698 18.919 1.00 96.56 97 GLN A C 1
ATOM 756 O O . GLN A 1 97 ? -7.380 -1.167 19.731 1.00 96.56 97 GLN A O 1
ATOM 761 N N . GLU A 1 98 ? -9.453 -1.688 19.069 1.00 94.88 98 GLU A N 1
ATOM 762 C CA . GLU A 1 98 ? -10.149 -1.128 20.229 1.00 94.88 98 GLU A CA 1
ATOM 763 C C . GLU A 1 98 ? -11.121 -2.178 20.777 1.00 94.88 98 GLU A C 1
ATOM 765 O O . GLU A 1 98 ? -11.916 -2.750 20.036 1.00 94.88 98 GLU A O 1
ATOM 770 N N . ASN A 1 99 ? -11.065 -2.465 22.082 1.00 92.00 99 ASN A N 1
ATOM 771 C CA . ASN A 1 99 ? -11.925 -3.466 22.732 1.00 92.00 99 ASN A CA 1
ATOM 772 C C . ASN A 1 99 ? -11.901 -4.858 22.057 1.00 92.00 99 ASN A C 1
ATOM 774 O O . ASN A 1 99 ? -12.909 -5.556 22.021 1.00 92.00 99 ASN A O 1
ATOM 778 N N . SER A 1 100 ? -10.730 -5.296 21.575 1.00 88.31 100 SER A N 1
ATOM 779 C CA . SER A 1 100 ? -10.513 -6.550 20.817 1.00 88.31 100 SER A CA 1
ATOM 780 C C . SER A 1 100 ? -11.063 -6.576 19.384 1.00 88.31 100 SER A C 1
ATOM 782 O O . SER A 1 100 ? -10.935 -7.606 18.713 1.00 88.31 100 SER A O 1
ATOM 784 N N . GLU A 1 101 ? -11.619 -5.471 18.891 1.00 94.94 101 GLU A N 1
ATOM 785 C CA . GLU A 1 101 ? -12.118 -5.328 17.523 1.00 94.94 101 GLU A CA 1
ATOM 786 C C . GLU A 1 101 ? -11.181 -4.450 16.696 1.00 94.94 101 GLU A C 1
ATOM 788 O O . GLU A 1 101 ? -10.711 -3.414 17.162 1.00 94.94 101 GLU A O 1
ATOM 793 N N . TRP A 1 102 ? -10.916 -4.860 15.457 1.00 97.31 102 TRP A N 1
ATOM 794 C CA . TRP A 1 102 ? -10.155 -4.053 14.511 1.00 97.31 102 TRP A CA 1
ATOM 795 C C . TRP A 1 102 ? -11.065 -3.039 13.820 1.00 97.31 102 TRP A C 1
ATOM 797 O O . TRP A 1 102 ? -12.144 -3.386 13.337 1.00 97.31 102 TRP A O 1
ATOM 807 N N . LYS A 1 103 ? -10.606 -1.793 13.735 1.00 97.56 103 LYS A N 1
ATOM 808 C CA . LYS A 1 103 ? -11.289 -0.682 13.073 1.00 97.56 103 LYS A CA 1
ATOM 809 C C . LYS A 1 103 ? -10.359 -0.049 12.053 1.00 97.56 103 LYS A C 1
ATOM 811 O O . LYS A 1 103 ? -9.230 0.299 12.377 1.00 97.56 103 LYS A O 1
ATOM 816 N N . VAL A 1 104 ? -10.845 0.109 10.825 1.00 97.31 104 VAL A N 1
ATOM 817 C CA . VAL A 1 104 ? -10.117 0.818 9.767 1.00 97.31 104 VAL A CA 1
ATOM 818 C C . VAL A 1 104 ? -10.313 2.317 9.945 1.00 97.31 104 VAL A C 1
ATOM 820 O O . VAL A 1 104 ? -11.447 2.799 9.895 1.00 97.31 104 VAL A O 1
ATOM 823 N N . ASP A 1 105 ? -9.210 3.035 10.123 1.00 95.69 105 ASP A N 1
ATOM 824 C CA . ASP A 1 105 ? -9.203 4.483 10.332 1.00 95.69 105 ASP A CA 1
ATOM 825 C C . ASP A 1 105 ? -8.917 5.231 9.032 1.00 95.69 105 ASP A C 1
ATOM 827 O O . ASP A 1 105 ? -9.667 6.120 8.631 1.00 95.69 105 ASP A O 1
ATOM 831 N N . ASN A 1 106 ? -7.860 4.817 8.333 1.00 93.38 106 ASN A N 1
ATOM 832 C CA . ASN A 1 106 ? -7.396 5.476 7.125 1.00 93.38 106 ASN A CA 1
ATOM 833 C C . ASN A 1 106 ? -7.100 4.447 6.042 1.00 93.38 106 ASN A C 1
ATOM 835 O O . ASN A 1 106 ? -6.606 3.357 6.325 1.00 93.38 106 ASN A O 1
ATOM 839 N N . PHE A 1 107 ? -7.415 4.788 4.802 1.00 94.56 107 PHE A N 1
ATOM 840 C CA . PHE A 1 107 ? -7.104 3.954 3.656 1.00 94.56 107 PHE A CA 1
ATOM 841 C C . PHE A 1 107 ? -7.054 4.796 2.391 1.00 94.56 107 PHE A C 1
ATOM 843 O O . PHE A 1 107 ? -7.871 5.700 2.199 1.00 94.56 107 PHE A O 1
ATOM 850 N N . ASP A 1 108 ? -6.125 4.448 1.516 1.00 96.25 108 ASP A N 1
ATOM 851 C CA . ASP A 1 108 ? -6.016 5.005 0.179 1.00 96.25 108 ASP A CA 1
ATOM 852 C C . ASP A 1 108 ? -6.112 3.862 -0.823 1.00 96.25 108 ASP A C 1
ATOM 854 O O . ASP A 1 108 ? -5.477 2.828 -0.640 1.00 96.25 108 ASP A O 1
ATOM 858 N N . LEU A 1 109 ? -6.983 4.018 -1.819 1.00 96.19 109 LEU A N 1
ATOM 859 C CA . LEU A 1 109 ? -7.322 2.972 -2.780 1.00 96.19 109 LEU A CA 1
ATOM 860 C C . LEU A 1 109 ? -7.500 3.586 -4.159 1.00 96.19 109 LEU A C 1
ATOM 862 O O . LEU A 1 109 ? -8.324 4.493 -4.326 1.00 96.19 109 LEU A O 1
ATOM 866 N N . THR A 1 110 ? -6.813 3.031 -5.149 1.00 96.44 110 THR A N 1
ATOM 867 C CA . THR A 1 110 ? -6.869 3.478 -6.544 1.00 96.44 110 THR A CA 1
ATOM 868 C C . THR A 1 110 ? -7.041 2.288 -7.490 1.00 96.44 110 THR A C 1
ATOM 870 O O . THR A 1 110 ? -6.558 1.194 -7.189 1.00 96.44 110 THR A O 1
ATOM 873 N N . PRO A 1 111 ? -7.721 2.449 -8.642 1.00 97.19 111 PRO A N 1
ATOM 874 C CA . PRO A 1 111 ? -7.596 1.475 -9.718 1.00 97.19 111 PRO A CA 1
ATOM 875 C C . PRO A 1 111 ? -6.148 1.434 -10.224 1.00 97.19 111 PRO A C 1
ATOM 877 O O . PRO A 1 111 ? -5.481 2.471 -10.305 1.00 97.19 111 PRO A O 1
ATOM 880 N N . ILE A 1 112 ? -5.682 0.249 -10.608 1.00 96.50 112 ILE A N 1
ATOM 881 C CA . ILE A 1 112 ? -4.350 0.060 -11.184 1.00 96.50 112 ILE A CA 1
ATOM 882 C C . ILE A 1 112 ? -4.324 0.633 -12.602 1.00 96.50 112 ILE A C 1
ATOM 884 O O . ILE A 1 112 ? -5.021 0.158 -13.503 1.00 96.50 112 ILE A O 1
ATOM 888 N N . ASP A 1 113 ? -3.464 1.626 -12.827 1.00 94.69 113 ASP A N 1
ATOM 889 C CA . ASP A 1 113 ? -3.156 2.108 -14.171 1.00 94.69 113 ASP A CA 1
ATOM 890 C C . ASP A 1 113 ? -2.045 1.267 -14.806 1.00 94.69 113 ASP A C 1
ATOM 892 O O . ASP A 1 113 ? -0.859 1.518 -14.608 1.00 94.69 113 ASP A O 1
ATOM 896 N N . SER A 1 114 ? -2.441 0.298 -15.633 1.00 91.94 114 SER A N 1
ATOM 897 C CA . SER A 1 114 ? -1.523 -0.585 -16.375 1.00 91.94 114 SER A CA 1
ATOM 898 C C . SER A 1 114 ? -0.499 0.126 -17.277 1.00 91.94 114 SER A C 1
ATOM 900 O O . SER A 1 114 ? 0.422 -0.526 -17.770 1.00 91.94 114 SER A O 1
ATOM 902 N N . LYS A 1 115 ? -0.655 1.430 -17.548 1.00 93.69 115 LYS A N 1
ATOM 903 C CA . LYS A 1 115 ? 0.300 2.210 -18.353 1.00 93.69 115 LYS A CA 1
ATOM 904 C C . LYS A 1 115 ? 1.438 2.802 -17.527 1.00 93.69 115 LYS A C 1
ATOM 906 O O . LYS A 1 115 ? 2.485 3.102 -18.096 1.00 93.69 115 LYS A O 1
ATOM 911 N N . SER A 1 116 ? 1.225 2.990 -16.230 1.00 94.25 116 SER A N 1
ATOM 912 C CA . SER A 1 116 ? 2.233 3.498 -15.300 1.00 94.25 116 SER A CA 1
ATOM 913 C C . SER A 1 116 ? 3.185 2.370 -14.897 1.00 94.25 116 SER A C 1
ATOM 915 O O . SER A 1 116 ? 2.760 1.221 -14.803 1.00 94.25 116 SER A O 1
ATOM 917 N N . HIS A 1 117 ? 4.467 2.663 -14.648 1.00 94.75 117 HIS A N 1
ATOM 918 C CA . HIS A 1 117 ? 5.442 1.631 -14.248 1.00 94.75 117 HIS A CA 1
ATOM 919 C C . HIS A 1 117 ? 5.105 1.017 -12.884 1.00 94.75 117 HIS A C 1
ATOM 921 O O . HIS A 1 117 ? 5.206 -0.198 -12.698 1.00 94.75 117 HIS A O 1
ATOM 927 N N . PHE A 1 118 ? 4.670 1.865 -11.957 1.00 94.50 118 PHE A N 1
ATOM 928 C CA . PHE A 1 118 ? 4.062 1.488 -10.694 1.00 94.50 118 PHE A CA 1
ATOM 929 C C . PHE A 1 118 ? 3.136 2.598 -10.206 1.00 94.50 118 PHE A C 1
ATOM 931 O O . PHE A 1 118 ? 3.127 3.705 -10.746 1.00 94.50 118 PHE A O 1
ATOM 938 N N . THR A 1 119 ? 2.355 2.281 -9.189 1.00 95.12 119 THR A N 1
ATOM 939 C CA . THR A 1 119 ? 1.513 3.205 -8.425 1.00 95.12 119 THR A CA 1
ATOM 940 C C . THR A 1 119 ? 2.163 3.513 -7.078 1.00 95.12 119 THR A C 1
ATOM 942 O O . THR A 1 119 ? 2.985 2.738 -6.594 1.00 95.12 119 THR A O 1
ATOM 945 N N . ILE A 1 120 ? 1.820 4.657 -6.481 1.00 93.88 120 ILE A N 1
ATOM 946 C CA . ILE A 1 120 ? 2.369 5.100 -5.194 1.00 93.88 120 ILE A CA 1
ATOM 947 C C . ILE A 1 120 ? 1.223 5.502 -4.278 1.00 93.88 120 ILE A C 1
ATOM 949 O O . ILE A 1 120 ? 0.481 6.438 -4.572 1.00 93.88 120 ILE A O 1
ATOM 953 N N . HIS A 1 121 ? 1.157 4.851 -3.127 1.00 94.56 121 HIS A N 1
ATOM 954 C CA . HIS A 1 121 ? 0.339 5.238 -1.993 1.00 94.56 121 HIS A CA 1
ATOM 955 C C . HIS A 1 121 ? 1.212 5.814 -0.885 1.00 94.56 121 HIS A C 1
ATOM 957 O O . HIS A 1 121 ? 2.211 5.210 -0.487 1.00 94.56 121 HIS A O 1
ATOM 963 N N . GLN A 1 122 ? 0.802 6.972 -0.369 1.00 91.94 122 GLN A N 1
ATOM 964 C CA . GLN A 1 122 ? 1.408 7.617 0.793 1.00 91.94 122 GLN A CA 1
ATOM 965 C C . GLN A 1 122 ? 0.311 8.000 1.780 1.00 91.94 122 GLN A C 1
ATOM 967 O O . GLN A 1 122 ? -0.403 8.986 1.591 1.00 91.94 122 GLN A O 1
ATOM 972 N N . VAL A 1 123 ? 0.180 7.223 2.853 1.00 91.94 123 VAL A N 1
ATOM 973 C CA . VAL A 1 123 ? -0.827 7.467 3.892 1.00 91.94 123 VAL A CA 1
ATOM 974 C C . VAL A 1 123 ? -0.121 7.795 5.193 1.00 91.94 123 VAL A C 1
ATOM 976 O O . VAL A 1 123 ? 0.661 7.000 5.698 1.00 91.94 123 VAL A O 1
ATOM 979 N N . SER A 1 124 ? -0.403 8.970 5.753 1.00 91.69 124 SER A N 1
ATOM 980 C CA . SER A 1 124 ? 0.177 9.410 7.025 1.00 91.69 124 SER A CA 1
ATOM 981 C C . SER A 1 124 ? -0.898 9.837 8.014 1.00 91.69 124 SER A C 1
ATOM 983 O O . SER A 1 124 ? -1.947 10.345 7.611 1.00 91.69 124 SER A O 1
ATOM 985 N N . GLY A 1 125 ? -0.623 9.673 9.304 1.00 92.06 125 GLY A N 1
ATOM 986 C CA . GLY A 1 125 ? -1.533 10.063 10.377 1.00 92.06 125 GLY A CA 1
ATOM 987 C C . GLY A 1 125 ? -0.890 9.947 11.756 1.00 92.06 125 GLY A C 1
ATOM 988 O O . GLY A 1 125 ? 0.294 9.639 11.871 1.00 92.06 125 GLY A O 1
ATOM 989 N N . GLY A 1 126 ? -1.670 10.214 12.804 1.00 93.44 126 GLY A N 1
ATOM 990 C CA . GLY A 1 126 ? -1.310 9.880 14.185 1.00 93.44 126 GLY A CA 1
ATOM 991 C C . GLY A 1 126 ? -1.809 8.482 14.547 1.00 93.44 126 GLY A C 1
ATOM 992 O O . GLY A 1 126 ? -2.869 8.077 14.074 1.00 93.44 126 GLY A O 1
ATOM 993 N N . LEU A 1 127 ? -1.072 7.747 15.380 1.00 93.50 127 LEU A N 1
ATOM 994 C CA . LEU A 1 127 ? -1.538 6.467 15.915 1.00 93.50 127 LEU A CA 1
ATOM 995 C C . LEU A 1 127 ? -2.744 6.683 16.835 1.00 93.50 127 LEU A C 1
ATOM 997 O O . LEU A 1 127 ? -2.787 7.658 17.586 1.00 93.50 127 LEU A O 1
ATOM 1001 N N . HIS A 1 128 ? -3.690 5.744 16.825 1.00 93.94 128 HIS A N 1
ATOM 1002 C CA . HIS A 1 128 ? -4.917 5.834 17.620 1.00 93.94 128 HIS A CA 1
ATOM 1003 C C . HIS A 1 128 ? -4.644 6.028 19.122 1.00 93.94 128 HIS A C 1
ATOM 1005 O O . HIS A 1 128 ? -5.136 6.978 19.728 1.00 93.94 128 HIS A O 1
ATOM 1011 N N . ASP A 1 129 ? -3.792 5.177 19.703 1.00 90.00 129 ASP A N 1
ATOM 1012 C CA . ASP A 1 129 ? -3.477 5.198 21.140 1.00 90.00 129 ASP A CA 1
ATOM 1013 C C . ASP A 1 129 ? -2.601 6.396 21.549 1.00 90.00 129 ASP A C 1
ATOM 1015 O O . ASP A 1 129 ? -2.554 6.779 22.720 1.00 90.00 129 ASP A O 1
ATOM 1019 N N . ASN A 1 130 ? -1.884 6.993 20.593 1.00 90.75 130 ASN A N 1
ATOM 1020 C CA . ASN A 1 130 ? -1.022 8.144 20.826 1.00 90.75 130 ASN A CA 1
ATOM 1021 C C . ASN A 1 130 ? -0.937 9.023 19.568 1.00 90.75 130 ASN A C 1
ATOM 1023 O O . ASN A 1 130 ? -0.000 8.874 18.782 1.00 90.75 130 ASN A O 1
ATOM 1027 N N . PRO A 1 131 ? -1.844 10.002 19.405 1.00 89.88 131 PRO A N 1
ATOM 1028 C CA . PRO A 1 131 ? -1.876 10.845 18.210 1.00 89.88 131 PRO A CA 1
ATOM 1029 C C . PRO A 1 131 ? -0.618 11.698 17.983 1.00 89.88 131 PRO A C 1
ATOM 1031 O O . PRO A 1 131 ? -0.445 12.246 16.898 1.00 89.88 131 PRO A O 1
ATOM 1034 N N . GLN A 1 132 ? 0.254 11.842 18.992 1.00 89.62 132 GLN A N 1
ATOM 1035 C CA . GLN A 1 132 ? 1.549 12.524 18.850 1.00 89.62 132 GLN A CA 1
ATOM 1036 C C . GLN A 1 132 ? 2.611 11.639 18.186 1.00 89.62 132 GLN A C 1
ATOM 1038 O O . GLN A 1 132 ? 3.591 12.153 17.651 1.00 89.62 132 GLN A O 1
ATOM 1043 N N . GLN A 1 133 ? 2.435 10.319 18.224 1.00 90.56 133 GLN A N 1
ATOM 1044 C CA . GLN A 1 133 ? 3.258 9.379 17.481 1.00 90.56 133 GLN A CA 1
ATOM 1045 C C . GLN A 1 133 ? 2.636 9.195 16.101 1.00 90.56 133 GLN A C 1
ATOM 1047 O O . GLN A 1 133 ? 1.502 8.741 15.973 1.00 90.56 133 GLN A O 1
ATOM 1052 N N . THR A 1 134 ? 3.366 9.587 15.066 1.00 92.38 134 THR A N 1
ATOM 1053 C CA . THR A 1 134 ? 2.882 9.541 13.687 1.00 92.38 134 THR A CA 1
ATOM 1054 C C . THR A 1 134 ? 3.274 8.247 12.992 1.00 92.38 134 THR A C 1
ATOM 1056 O O . THR A 1 134 ? 4.221 7.571 13.398 1.00 92.38 134 THR A O 1
ATOM 1059 N N . TYR A 1 135 ? 2.565 7.923 11.918 1.00 92.19 135 TYR A N 1
ATOM 1060 C CA . TYR A 1 135 ? 2.923 6.873 10.977 1.00 92.19 135 TYR A CA 1
ATOM 1061 C C . TYR A 1 135 ? 2.936 7.411 9.543 1.00 92.19 135 TYR A C 1
ATOM 1063 O O . TYR A 1 135 ? 2.254 8.390 9.226 1.00 92.19 135 TYR A O 1
ATOM 1071 N N . LEU A 1 136 ? 3.693 6.733 8.686 1.00 93.12 136 LEU A N 1
ATOM 1072 C CA . LEU A 1 136 ? 3.680 6.855 7.234 1.00 93.12 136 LEU A CA 1
ATOM 1073 C C . LEU A 1 136 ? 3.683 5.445 6.638 1.00 93.12 136 LEU A C 1
ATOM 1075 O O . LEU A 1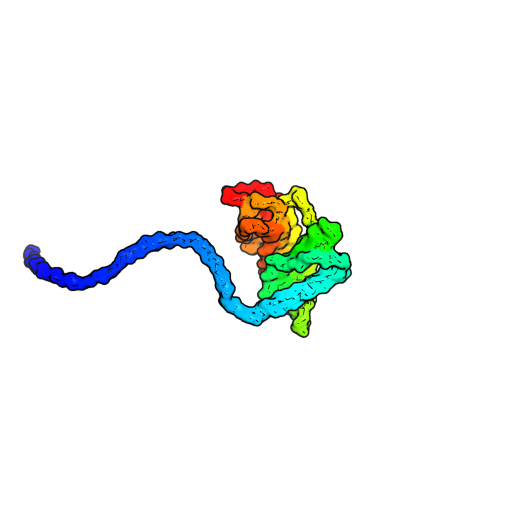 136 ? 4.549 4.640 6.975 1.00 93.12 136 LEU A O 1
ATOM 1079 N N . ILE A 1 137 ? 2.723 5.167 5.766 1.00 94.50 137 ILE A N 1
ATOM 1080 C CA . ILE A 1 137 ? 2.658 3.976 4.925 1.00 94.50 137 ILE A CA 1
ATOM 1081 C C . ILE A 1 137 ? 3.087 4.384 3.521 1.00 94.50 137 ILE A C 1
ATOM 1083 O O . ILE A 1 137 ? 2.512 5.319 2.961 1.00 94.50 137 ILE A O 1
ATOM 1087 N N . SER A 1 138 ? 4.043 3.650 2.964 1.00 94.62 138 SER A N 1
ATOM 1088 C CA . SER A 1 138 ? 4.493 3.761 1.580 1.00 94.62 138 SER A CA 1
ATOM 1089 C C . SER A 1 138 ? 4.234 2.430 0.896 1.00 94.62 138 SER A C 1
ATOM 1091 O O . SER A 1 138 ? 4.846 1.422 1.249 1.00 94.62 138 SER A O 1
ATOM 1093 N N . ALA A 1 139 ? 3.322 2.404 -0.063 1.00 96.75 139 ALA A N 1
ATOM 1094 C CA . ALA A 1 139 ? 2.942 1.173 -0.745 1.00 96.75 139 ALA A CA 1
ATOM 1095 C C . ALA A 1 139 ? 2.700 1.419 -2.230 1.00 96.75 139 ALA A C 1
ATOM 1097 O O . ALA A 1 139 ? 2.663 2.569 -2.667 1.00 96.75 139 ALA A O 1
ATOM 1098 N N . GLY A 1 140 ? 2.537 0.348 -2.994 1.00 96.38 140 GLY A N 1
ATOM 1099 C CA . GLY A 1 140 ? 2.127 0.453 -4.385 1.00 96.38 140 GLY A CA 1
ATOM 1100 C C . GLY A 1 140 ? 2.124 -0.872 -5.126 1.00 96.38 140 GLY A C 1
ATOM 1101 O O . GLY A 1 140 ? 2.577 -1.899 -4.606 1.00 96.38 140 GLY A O 1
ATOM 1102 N N . TYR A 1 141 ? 1.654 -0.819 -6.369 1.00 97.50 141 TYR A N 1
ATOM 1103 C CA . TYR A 1 141 ? 1.570 -1.931 -7.306 1.00 97.50 141 TYR A CA 1
ATOM 1104 C C . TYR A 1 141 ? 2.584 -1.782 -8.443 1.00 97.50 141 TYR A C 1
ATOM 1106 O O . TYR A 1 141 ? 2.746 -0.712 -9.024 1.00 97.50 141 TYR A O 1
ATOM 1114 N N . LEU A 1 142 ? 3.255 -2.876 -8.794 1.00 96.94 142 LEU A N 1
ATOM 1115 C CA . LEU A 1 142 ? 4.311 -2.949 -9.799 1.00 96.94 142 LEU A CA 1
ATOM 1116 C C . LEU A 1 142 ? 3.759 -3.514 -11.112 1.00 96.94 142 LEU A C 1
ATOM 1118 O O . LEU A 1 142 ? 3.483 -4.713 -11.228 1.00 96.94 142 LEU A O 1
ATOM 1122 N N . ASN A 1 143 ? 3.649 -2.660 -12.128 1.00 95.50 143 ASN A N 1
ATOM 1123 C CA . ASN A 1 143 ? 3.254 -3.078 -13.475 1.00 95.50 143 ASN A CA 1
ATOM 1124 C C . ASN A 1 143 ? 4.465 -3.468 -14.331 1.00 95.50 143 ASN A C 1
ATOM 1126 O O . ASN A 1 143 ? 4.358 -4.344 -15.191 1.00 95.50 143 ASN A O 1
ATOM 1130 N N . ASP A 1 144 ? 5.616 -2.834 -14.099 1.00 95.12 144 ASP A N 1
ATOM 1131 C CA . ASP A 1 144 ? 6.844 -3.086 -14.846 1.00 95.12 144 ASP A CA 1
ATOM 1132 C C . ASP A 1 144 ? 7.693 -4.183 -14.193 1.00 95.12 144 ASP A C 1
ATOM 1134 O O . ASP A 1 144 ? 8.365 -3.970 -13.186 1.00 95.12 144 ASP A O 1
ATOM 1138 N N . GLU A 1 145 ? 7.700 -5.366 -14.809 1.00 94.56 145 GLU A N 1
ATOM 1139 C CA . GLU A 1 145 ? 8.433 -6.544 -14.319 1.00 94.56 145 GLU A CA 1
ATOM 1140 C C . GLU A 1 145 ? 9.958 -6.393 -14.359 1.00 94.56 145 GLU A C 1
ATOM 1142 O O . GLU A 1 145 ? 10.672 -7.247 -13.839 1.00 94.56 145 GLU A O 1
ATOM 1147 N N . ARG A 1 146 ? 10.475 -5.327 -14.981 1.00 95.62 146 ARG A N 1
ATOM 1148 C CA . ARG A 1 146 ? 11.912 -5.030 -14.984 1.00 95.62 146 ARG A CA 1
ATOM 1149 C C . ARG A 1 146 ? 12.384 -4.435 -13.662 1.00 95.62 146 ARG A C 1
ATOM 1151 O O . ARG A 1 146 ? 13.590 -4.402 -13.435 1.00 95.62 146 ARG A O 1
ATOM 1158 N N . ILE A 1 147 ? 11.471 -3.934 -12.830 1.00 97.25 147 ILE A N 1
ATOM 1159 C CA . ILE A 1 147 ? 11.805 -3.352 -11.531 1.00 97.25 147 ILE A CA 1
ATOM 1160 C C . ILE A 1 147 ? 12.183 -4.475 -10.565 1.00 97.25 147 ILE A C 1
ATOM 1162 O O . ILE A 1 147 ? 11.360 -5.324 -10.230 1.00 97.25 147 ILE A O 1
ATOM 1166 N N . SER A 1 148 ? 13.422 -4.441 -10.085 1.00 97.56 148 SER A N 1
ATOM 1167 C CA . SER A 1 148 ? 13.946 -5.358 -9.070 1.00 97.56 148 SER A CA 1
ATOM 1168 C C . SER A 1 148 ? 14.188 -4.681 -7.723 1.00 97.56 148 SER A C 1
ATOM 1170 O O . SER A 1 148 ? 14.340 -5.370 -6.715 1.00 97.56 148 SER A O 1
ATOM 1172 N N . GLU A 1 149 ? 14.246 -3.348 -7.678 1.00 98.00 149 GLU A N 1
ATOM 1173 C CA . GLU A 1 149 ? 14.350 -2.590 -6.430 1.00 98.00 149 GLU A CA 1
ATOM 1174 C C . GLU A 1 149 ? 13.446 -1.356 -6.443 1.00 98.00 149 GLU A C 1
ATOM 1176 O O . GLU A 1 149 ? 13.364 -0.642 -7.444 1.00 98.00 149 GLU A O 1
ATOM 1181 N N . ILE A 1 150 ? 12.822 -1.081 -5.298 1.00 97.81 150 ILE A N 1
ATOM 1182 C CA . ILE A 1 150 ? 12.155 0.187 -5.001 1.00 97.81 150 ILE A CA 1
ATOM 1183 C C . ILE A 1 150 ? 12.964 0.916 -3.936 1.00 97.81 150 ILE A C 1
ATOM 1185 O O . ILE A 1 150 ? 13.262 0.371 -2.873 1.00 97.81 150 ILE A O 1
ATOM 1189 N N . HIS A 1 151 ? 13.341 2.150 -4.233 1.00 97.00 151 HIS A N 1
ATOM 1190 C CA . HIS A 1 151 ? 14.075 3.032 -3.335 1.00 97.00 151 HIS A CA 1
ATOM 1191 C C . HIS A 1 151 ? 13.107 4.082 -2.807 1.00 97.00 151 HIS A C 1
ATOM 1193 O O . HIS A 1 151 ? 12.507 4.823 -3.584 1.00 97.00 151 HIS A O 1
ATOM 1199 N N . LEU A 1 152 ? 12.964 4.122 -1.487 1.00 94.50 152 LEU A N 1
ATOM 1200 C CA . LEU A 1 152 ? 12.114 5.047 -0.754 1.00 94.50 152 LEU A CA 1
ATOM 1201 C C . LEU A 1 152 ? 13.015 6.015 0.011 1.00 94.50 152 LEU A C 1
ATOM 1203 O O . LEU A 1 152 ? 13.624 5.635 1.016 1.00 94.50 152 LEU A O 1
ATOM 1207 N N . ASP A 1 153 ? 13.145 7.244 -0.483 1.00 92.62 153 ASP A N 1
ATOM 1208 C CA . ASP A 1 153 ? 13.951 8.272 0.177 1.00 92.62 153 ASP A CA 1
ATOM 1209 C C . ASP A 1 153 ? 13.086 9.072 1.153 1.00 92.62 153 ASP A C 1
ATOM 1211 O O . ASP A 1 153 ? 12.342 9.981 0.775 1.00 92.62 153 ASP A O 1
ATOM 1215 N N . TYR A 1 154 ? 13.156 8.691 2.427 1.00 89.44 154 TYR A N 1
ATOM 1216 C CA . TYR A 1 154 ? 12.457 9.382 3.495 1.00 89.44 154 TYR A CA 1
ATOM 1217 C C . TYR A 1 154 ? 13.299 10.548 3.999 1.00 89.44 154 TYR A C 1
ATOM 1219 O O . TYR A 1 154 ? 14.358 10.344 4.597 1.00 89.44 154 TYR A O 1
ATOM 1227 N N . SER A 1 155 ? 12.775 11.768 3.892 1.00 85.12 155 SER A N 1
ATOM 1228 C CA . SER A 1 155 ? 13.493 12.990 4.285 1.00 85.12 155 SER A CA 1
ATOM 1229 C C . SER A 1 155 ? 14.089 12.979 5.705 1.00 85.12 155 SER A C 1
ATOM 1231 O O . SER A 1 155 ? 15.081 13.661 5.954 1.00 85.12 155 SER A O 1
ATOM 1233 N N . GLN A 1 156 ? 13.503 12.218 6.640 1.00 83.50 156 GLN A N 1
ATOM 1234 C CA . GLN A 1 156 ? 13.925 12.168 8.047 1.00 83.50 156 GLN A CA 1
ATOM 1235 C C . GLN A 1 156 ? 14.713 10.909 8.425 1.00 83.50 156 GLN A C 1
ATOM 1237 O O . GLN A 1 156 ? 15.519 10.960 9.353 1.00 83.50 156 GLN A O 1
ATOM 1242 N N . THR A 1 157 ? 14.482 9.781 7.748 1.00 84.56 157 THR A N 1
ATOM 1243 C CA . THR A 1 157 ? 15.079 8.481 8.116 1.00 84.56 157 THR A CA 1
ATOM 1244 C C . THR A 1 157 ? 16.075 7.959 7.085 1.00 84.56 157 THR A C 1
ATOM 1246 O O . THR A 1 157 ? 16.738 6.956 7.339 1.00 84.56 157 THR A O 1
ATOM 1249 N N . GLY A 1 158 ? 16.210 8.648 5.951 1.00 87.88 158 GLY A N 1
ATOM 1250 C CA . GLY A 1 158 ? 17.083 8.276 4.848 1.00 87.88 158 GLY A CA 1
ATOM 1251 C C . GLY A 1 158 ? 16.478 7.220 3.927 1.00 87.88 158 GLY A C 1
ATOM 1252 O O . GLY A 1 158 ? 15.280 6.933 3.957 1.00 87.88 158 GLY A O 1
ATOM 1253 N N . LEU A 1 159 ? 17.349 6.644 3.102 1.00 92.25 159 LEU A N 1
ATOM 1254 C CA . LEU A 1 159 ? 16.992 5.701 2.053 1.00 92.25 159 LEU A CA 1
ATOM 1255 C C . LEU A 1 159 ? 16.639 4.314 2.610 1.00 92.25 159 LEU A C 1
ATOM 1257 O O . LEU A 1 159 ? 17.449 3.677 3.286 1.00 92.25 159 LEU A O 1
ATOM 1261 N N . MET A 1 160 ? 15.463 3.817 2.237 1.00 94.38 160 MET A N 1
ATOM 1262 C CA . MET A 1 160 ? 15.063 2.418 2.362 1.00 94.38 160 MET A CA 1
ATOM 1263 C C . MET A 1 160 ? 15.067 1.768 0.976 1.00 94.38 160 MET A C 1
ATOM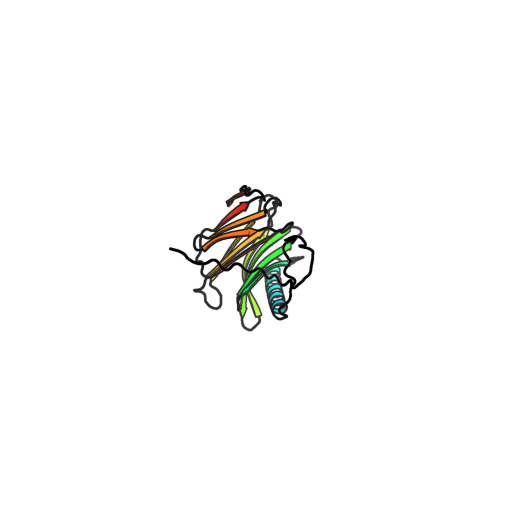 1265 O O . MET A 1 160 ? 14.521 2.325 0.028 1.00 94.38 160 MET A O 1
ATOM 1269 N N . ILE A 1 161 ? 15.664 0.582 0.860 1.00 96.44 161 ILE A N 1
ATOM 1270 C CA . ILE A 1 161 ? 15.687 -0.193 -0.387 1.00 96.44 161 ILE A CA 1
ATOM 1271 C C . ILE A 1 161 ? 14.871 -1.464 -0.179 1.00 96.44 161 ILE A C 1
ATOM 1273 O O . ILE A 1 161 ? 15.213 -2.302 0.658 1.00 96.44 161 ILE A O 1
ATOM 1277 N N . ILE A 1 162 ? 13.811 -1.616 -0.964 1.00 96.94 162 ILE A N 1
ATOM 1278 C CA . ILE A 1 162 ? 12.987 -2.820 -1.026 1.00 96.94 162 ILE A CA 1
ATOM 1279 C C . ILE A 1 162 ? 13.432 -3.623 -2.242 1.00 96.94 162 ILE A C 1
ATOM 1281 O O . ILE A 1 162 ? 13.317 -3.157 -3.373 1.00 96.94 162 ILE A O 1
ATOM 1285 N N . LYS A 1 163 ? 13.914 -4.847 -2.019 1.00 97.31 163 LYS A N 1
ATOM 1286 C CA . LYS A 1 163 ? 14.163 -5.799 -3.106 1.00 97.31 163 LYS A CA 1
ATOM 1287 C C . LYS A 1 163 ? 12.849 -6.443 -3.522 1.00 97.31 163 LYS A C 1
ATOM 1289 O O . LYS A 1 163 ? 12.152 -7.007 -2.682 1.00 97.31 163 LYS A O 1
ATOM 1294 N N . VAL A 1 164 ? 12.540 -6.377 -4.808 1.00 96.38 164 VAL A N 1
ATOM 1295 C CA . VAL A 1 164 ? 11.331 -6.944 -5.404 1.00 96.38 164 VAL A CA 1
ATOM 1296 C C . VAL A 1 164 ? 11.616 -8.387 -5.807 1.00 96.38 164 VAL A C 1
ATOM 1298 O O . VAL A 1 164 ? 12.551 -8.670 -6.557 1.00 96.38 164 VAL A O 1
ATOM 1301 N N . GLY A 1 165 ? 10.825 -9.320 -5.282 1.00 94.06 165 GLY A N 1
ATOM 1302 C CA . GLY A 1 165 ? 10.918 -10.728 -5.646 1.00 94.06 165 GLY A CA 1
ATOM 1303 C C . GLY A 1 165 ? 10.468 -10.997 -7.083 1.00 94.06 165 GLY A C 1
ATOM 1304 O O . GLY A 1 165 ? 9.675 -10.258 -7.665 1.00 94.06 165 GLY A O 1
ATOM 1305 N N . ALA A 1 166 ? 10.916 -12.121 -7.646 1.00 88.31 166 ALA A N 1
ATOM 1306 C CA . ALA A 1 166 ? 10.414 -12.583 -8.936 1.00 88.31 166 ALA A CA 1
ATOM 1307 C C . ALA A 1 166 ? 8.881 -12.734 -8.880 1.00 88.31 166 ALA A C 1
ATOM 1309 O O . ALA A 1 166 ? 8.358 -13.467 -8.040 1.00 88.31 166 ALA A O 1
ATOM 1310 N N . HIS A 1 167 ? 8.177 -12.043 -9.782 1.00 91.12 167 HIS A N 1
ATOM 1311 C CA . HIS A 1 167 ? 6.709 -11.980 -9.865 1.00 91.12 167 HIS A CA 1
ATOM 1312 C C . HIS A 1 167 ? 5.993 -11.249 -8.720 1.00 91.12 167 HIS A C 1
ATOM 1314 O O . HIS A 1 167 ? 4.761 -11.268 -8.679 1.00 91.12 167 HIS A O 1
ATOM 1320 N N . GLN A 1 168 ? 6.714 -10.594 -7.810 1.00 95.19 168 GLN A N 1
ATOM 1321 C CA . GLN A 1 168 ? 6.093 -9.727 -6.814 1.00 95.19 168 GLN A CA 1
ATOM 1322 C C . GLN A 1 168 ? 5.441 -8.531 -7.520 1.00 95.19 168 GLN A C 1
ATOM 1324 O O . GLN A 1 168 ? 6.054 -7.886 -8.369 1.00 95.19 168 GLN A O 1
ATOM 1329 N N . LYS A 1 169 ? 4.173 -8.266 -7.196 1.00 96.06 169 LYS A N 1
ATOM 1330 C CA . LYS A 1 169 ? 3.370 -7.201 -7.817 1.00 96.06 169 LYS A CA 1
ATOM 1331 C C . LYS A 1 169 ? 3.097 -6.027 -6.888 1.00 96.06 169 LYS A C 1
ATOM 1333 O O . LYS A 1 169 ? 2.467 -5.076 -7.316 1.00 96.06 169 LYS A O 1
ATOM 1338 N N . THR A 1 170 ? 3.569 -6.072 -5.650 1.00 97.25 170 THR A N 1
ATOM 1339 C CA . THR A 1 170 ? 3.359 -5.014 -4.662 1.00 97.25 170 THR A CA 1
ATOM 1340 C C . THR A 1 170 ? 4.649 -4.680 -3.933 1.00 97.25 170 THR A C 1
ATOM 1342 O O . THR A 1 170 ? 5.540 -5.519 -3.836 1.00 97.25 170 THR A O 1
ATOM 1345 N N . TYR A 1 171 ? 4.759 -3.474 -3.391 1.00 96.75 171 TYR A N 1
ATOM 1346 C CA . TYR A 1 171 ? 5.766 -3.131 -2.388 1.00 96.75 171 TYR A CA 1
ATOM 1347 C C . TYR A 1 171 ? 5.094 -2.435 -1.206 1.00 96.75 171 TYR A C 1
ATOM 1349 O O . TYR A 1 171 ? 4.025 -1.840 -1.351 1.00 96.75 171 TYR A O 1
ATOM 1357 N N . PHE A 1 172 ? 5.715 -2.527 -0.034 1.00 97.00 172 PHE A N 1
ATOM 1358 C CA . PHE A 1 172 ? 5.159 -2.007 1.205 1.00 97.00 172 PHE A CA 1
ATOM 1359 C C . PHE A 1 172 ? 6.277 -1.697 2.201 1.00 97.00 172 PHE A C 1
ATOM 1361 O O . PHE A 1 172 ? 7.170 -2.515 2.423 1.00 97.00 172 PHE A O 1
ATOM 1368 N N . ASP A 1 173 ? 6.224 -0.517 2.803 1.00 95.88 173 ASP A N 1
ATOM 1369 C CA . ASP A 1 173 ? 7.031 -0.134 3.954 1.00 95.88 173 ASP A CA 1
ATOM 1370 C C . ASP A 1 173 ? 6.226 0.808 4.847 1.00 95.88 173 ASP A C 1
ATOM 1372 O O . ASP A 1 173 ? 5.363 1.563 4.392 1.00 95.88 173 ASP A O 1
ATOM 1376 N N . THR A 1 174 ? 6.537 0.782 6.136 1.00 93.62 174 THR A N 1
ATOM 1377 C CA . THR A 1 174 ? 5.934 1.682 7.113 1.00 93.62 174 THR A CA 1
ATOM 1378 C C . THR A 1 174 ? 7.000 2.289 7.997 1.00 93.62 174 THR A C 1
ATOM 1380 O O . THR A 1 174 ? 7.966 1.627 8.387 1.00 93.62 174 THR A O 1
ATOM 1383 N N . LYS A 1 175 ? 6.800 3.547 8.373 1.00 91.75 175 LYS A N 1
ATOM 1384 C CA . LYS A 1 175 ? 7.666 4.256 9.309 1.00 91.75 175 LYS A CA 1
ATOM 1385 C C . LYS A 1 175 ? 6.830 4.908 10.399 1.00 91.75 175 LYS A C 1
ATOM 1387 O O . LYS A 1 175 ? 5.852 5.589 10.109 1.00 91.75 175 LYS A O 1
ATOM 1392 N N . GLN A 1 176 ? 7.239 4.722 11.650 1.00 89.88 176 GLN A N 1
ATOM 1393 C CA . GLN A 1 176 ? 6.649 5.403 12.800 1.00 89.88 176 GLN A CA 1
ATOM 1394 C C . GLN A 1 176 ? 7.562 6.519 13.309 1.00 89.88 176 GLN A C 1
ATOM 1396 O O . GLN A 1 176 ? 8.781 6.460 13.151 1.00 89.88 176 GLN A O 1
ATOM 1401 N N . GLY A 1 177 ? 6.974 7.539 13.933 1.00 85.81 177 GLY A N 1
ATOM 1402 C CA . GLY A 1 177 ? 7.702 8.703 14.444 1.00 85.81 177 GLY A CA 1
ATOM 1403 C C . GLY A 1 177 ? 8.234 9.635 13.352 1.00 85.81 177 GLY A C 1
ATOM 1404 O O . GLY A 1 177 ? 9.014 10.535 13.652 1.00 85.81 177 GLY A O 1
ATOM 1405 N N . VAL A 1 178 ? 7.817 9.430 12.100 1.00 78.81 178 VAL A N 1
ATOM 1406 C CA . VAL A 1 178 ? 8.175 10.283 10.965 1.00 78.81 178 VAL A CA 1
ATOM 1407 C C . VAL A 1 178 ? 7.040 11.269 10.737 1.00 78.81 178 VAL A C 1
ATOM 1409 O O . VAL A 1 178 ? 5.885 10.874 10.562 1.00 78.81 178 VAL A O 1
ATOM 1412 N N . THR A 1 179 ? 7.343 12.562 10.796 1.00 66.44 179 THR A N 1
ATOM 1413 C CA . THR A 1 179 ? 6.366 13.607 10.452 1.00 66.44 179 THR A CA 1
ATOM 1414 C C . THR A 1 179 ? 6.362 13.806 8.943 1.00 66.44 179 THR A C 1
ATOM 1416 O O . THR A 1 179 ? 7.397 13.607 8.314 1.00 66.44 179 THR A O 1
ATOM 1419 N N . GLN A 1 180 ? 5.198 14.157 8.375 1.00 63.00 180 GLN A N 1
ATOM 1420 C CA . GLN A 1 180 ? 4.987 14.366 6.936 1.00 63.00 180 GLN A CA 1
ATOM 1421 C C . GLN A 1 180 ? 6.247 14.883 6.234 1.00 63.00 180 GLN A C 1
ATOM 1423 O O . GLN A 1 180 ? 6.742 15.974 6.523 1.00 63.00 180 GLN A O 1
ATOM 1428 N N . GLY A 1 181 ? 6.778 14.061 5.338 1.00 59.66 181 GLY A N 1
ATOM 1429 C CA . GLY A 1 181 ? 7.983 14.338 4.581 1.00 59.66 181 GLY A CA 1
ATOM 1430 C C . GLY A 1 181 ? 7.743 13.977 3.129 1.00 59.66 181 GLY A C 1
ATOM 1431 O O . GLY A 1 181 ? 6.993 13.049 2.842 1.00 59.66 181 GLY A O 1
ATOM 1432 N N . SER A 1 182 ? 8.375 14.722 2.223 1.00 63.16 182 SER A N 1
ATOM 1433 C CA . SER A 1 182 ? 8.469 14.304 0.828 1.00 63.16 182 SER A CA 1
ATOM 1434 C C . SER A 1 182 ? 9.133 12.932 0.801 1.00 63.16 182 SER A C 1
ATOM 1436 O O . SER A 1 182 ? 10.249 12.789 1.304 1.00 63.16 182 SER A O 1
ATOM 1438 N N . LEU A 1 183 ? 8.425 11.952 0.256 1.00 81.00 183 LEU A N 1
ATOM 1439 C CA . LEU A 1 183 ? 8.978 10.664 -0.116 1.00 81.00 183 LEU A CA 1
ATOM 1440 C C . LEU A 1 183 ? 9.197 10.706 -1.623 1.00 81.00 183 LEU A C 1
ATOM 1442 O O . LEU A 1 183 ? 8.238 10.880 -2.371 1.00 81.00 183 LEU A O 1
ATOM 1446 N N . GLU A 1 184 ? 10.451 10.569 -2.038 1.00 89.75 184 GLU A N 1
ATOM 1447 C CA . GLU A 1 184 ? 10.787 10.294 -3.434 1.00 89.75 184 GLU A CA 1
ATOM 1448 C C . GLU A 1 184 ? 10.797 8.775 -3.626 1.00 89.75 184 GLU A C 1
ATOM 1450 O O . GLU A 1 184 ? 11.419 8.053 -2.832 1.00 89.75 184 GLU A O 1
ATOM 1455 N N . VAL A 1 185 ? 10.112 8.289 -4.660 1.00 93.44 185 VAL A N 1
ATOM 1456 C CA . VAL A 1 185 ? 10.036 6.857 -4.972 1.00 93.44 185 VAL A CA 1
ATOM 1457 C C . VAL A 1 185 ? 10.711 6.602 -6.309 1.00 93.44 185 VAL A C 1
ATOM 1459 O O . VAL A 1 185 ? 10.369 7.202 -7.328 1.00 93.44 185 VAL A O 1
ATOM 1462 N N . LYS A 1 186 ? 11.681 5.687 -6.322 1.00 96.62 186 LYS A N 1
ATOM 1463 C CA . LYS A 1 186 ? 12.415 5.310 -7.539 1.00 96.62 186 LYS A CA 1
ATOM 1464 C C . LYS A 1 186 ? 12.381 3.812 -7.754 1.00 96.62 186 LYS A C 1
ATOM 1466 O O . LYS A 1 186 ? 12.558 3.046 -6.809 1.00 96.62 186 LYS A O 1
ATOM 1471 N N . GLY A 1 187 ? 12.207 3.410 -9.008 1.00 96.88 187 GLY A N 1
ATOM 1472 C CA . GLY A 1 187 ? 12.314 2.017 -9.434 1.00 96.88 187 GLY A CA 1
ATOM 1473 C C . GLY A 1 187 ? 13.626 1.765 -10.168 1.00 96.88 187 GLY A C 1
ATOM 1474 O O . GLY A 1 187 ? 13.981 2.533 -11.064 1.00 96.88 187 GLY A O 1
ATOM 1475 N N . TYR A 1 188 ? 14.316 0.680 -9.824 1.00 98.06 188 TYR A N 1
ATOM 1476 C CA . TYR A 1 188 ? 15.579 0.272 -10.444 1.00 98.06 188 TYR A CA 1
ATOM 1477 C C . TYR A 1 188 ? 15.503 -1.142 -11.020 1.00 98.06 188 TYR A C 1
ATOM 1479 O O . TYR A 1 188 ? 14.813 -2.005 -10.473 1.00 98.06 188 TYR A O 1
ATOM 1487 N N . ASP A 1 189 ? 16.227 -1.374 -12.118 1.00 97.06 189 ASP A N 1
ATOM 1488 C CA . ASP A 1 189 ? 16.428 -2.708 -12.696 1.00 97.06 189 ASP A CA 1
ATOM 1489 C C . ASP A 1 189 ? 17.533 -3.508 -11.979 1.00 97.06 189 ASP A C 1
ATOM 1491 O O . ASP A 1 189 ? 18.271 -2.982 -11.143 1.00 97.06 189 ASP A O 1
ATOM 1495 N N . GLU A 1 190 ? 17.704 -4.782 -12.352 1.00 96.31 190 GLU A N 1
ATOM 1496 C CA . GLU A 1 190 ? 18.701 -5.682 -11.738 1.00 96.31 190 GLU A CA 1
ATOM 1497 C C . GLU A 1 190 ? 20.157 -5.216 -11.920 1.00 96.31 190 GLU A C 1
ATOM 1499 O O . GLU A 1 190 ? 21.073 -5.731 -11.273 1.00 96.31 190 GLU A O 1
ATOM 1504 N N . LYS A 1 191 ? 20.400 -4.263 -12.826 1.00 96.75 191 LYS A N 1
ATOM 1505 C CA . LYS A 1 191 ? 21.718 -3.677 -13.097 1.00 96.75 191 LYS A CA 1
ATOM 1506 C C . LYS A 1 191 ? 21.920 -2.351 -12.359 1.00 96.75 191 LYS A C 1
ATOM 1508 O O . LYS A 1 191 ? 22.991 -1.759 -12.495 1.00 96.75 191 LYS A O 1
ATOM 1513 N N . GLY A 1 192 ? 20.925 -1.890 -11.602 1.00 94.94 192 GLY A N 1
ATOM 1514 C CA . GLY A 1 192 ? 20.940 -0.617 -10.889 1.00 94.94 192 GLY A CA 1
ATOM 1515 C C . GLY A 1 192 ? 20.648 0.598 -11.772 1.00 94.94 192 GLY A C 1
ATOM 1516 O O . GLY A 1 192 ? 20.969 1.717 -11.374 1.00 94.94 192 GLY A O 1
ATOM 1517 N N . ASN A 1 193 ? 20.065 0.421 -12.963 1.00 96.44 193 ASN A N 1
ATOM 1518 C CA . ASN A 1 193 ? 19.607 1.550 -13.775 1.00 96.44 193 ASN A CA 1
ATOM 1519 C C . ASN A 1 193 ? 18.246 2.039 -13.272 1.00 96.44 193 ASN A C 1
ATOM 1521 O O . ASN A 1 193 ? 17.337 1.235 -13.072 1.00 96.44 193 ASN A O 1
ATOM 1525 N N . GLU A 1 194 ? 18.096 3.356 -13.113 1.00 96.94 194 GLU A N 1
ATOM 1526 C CA . GLU A 1 194 ? 16.812 3.987 -12.786 1.00 96.94 194 GLU A CA 1
ATOM 1527 C C . GLU A 1 194 ? 15.845 3.806 -13.968 1.00 96.94 194 GLU A C 1
ATOM 1529 O O . GLU A 1 194 ? 16.150 4.195 -15.098 1.00 96.94 194 GLU A O 1
ATOM 1534 N N . ILE A 1 195 ? 14.693 3.190 -13.710 1.00 91.81 195 ILE A N 1
ATOM 1535 C CA . ILE A 1 195 ? 13.601 3.041 -14.680 1.00 91.81 195 ILE A CA 1
ATOM 1536 C C . ILE A 1 195 ? 12.670 4.254 -14.598 1.00 91.81 195 ILE A C 1
ATOM 1538 O O . ILE A 1 195 ? 12.213 4.748 -15.628 1.00 91.81 195 ILE A O 1
ATOM 1542 N N . ILE A 1 196 ? 12.390 4.723 -13.380 1.00 90.81 196 ILE A N 1
ATOM 1543 C CA . ILE A 1 196 ? 11.452 5.813 -13.105 1.00 90.81 196 ILE A CA 1
ATOM 1544 C C . ILE A 1 196 ? 11.748 6.466 -11.747 1.00 90.81 196 ILE A C 1
ATOM 1546 O O . ILE A 1 196 ? 12.318 5.834 -10.851 1.00 90.81 196 ILE A O 1
ATOM 1550 N N . ARG A 1 197 ? 11.322 7.723 -11.620 1.00 87.31 197 ARG A N 1
ATOM 1551 C CA . ARG A 1 197 ? 11.375 8.571 -10.434 1.00 87.31 197 ARG A CA 1
ATOM 1552 C C . ARG A 1 197 ? 10.100 9.404 -10.366 1.00 87.31 197 ARG A C 1
ATOM 1554 O O . ARG A 1 197 ? 9.770 10.055 -11.356 1.00 87.31 197 ARG A O 1
ATOM 1561 N N . GLU A 1 198 ? 9.465 9.410 -9.204 1.00 77.31 198 GLU A N 1
ATOM 1562 C CA . GLU A 1 198 ? 8.274 10.205 -8.872 1.00 77.31 198 GLU A CA 1
ATOM 1563 C C . GLU A 1 198 ? 8.438 10.875 -7.498 1.00 77.31 198 GLU A C 1
ATOM 1565 O O . GLU A 1 198 ? 9.085 10.269 -6.603 1.00 77.31 198 GLU A O 1
#

Foldseek 3Di:
DDDDDDDDDDDDDDDDDDDDDDPPPPDPDPPDDDDDPPVVVVVVLQQVQVVVVCCVPQPPWAPKDFPDWDDDPQKIKTKIWTDHPNFIKIWIWIWGADPNHIHTDDIDMDTDDL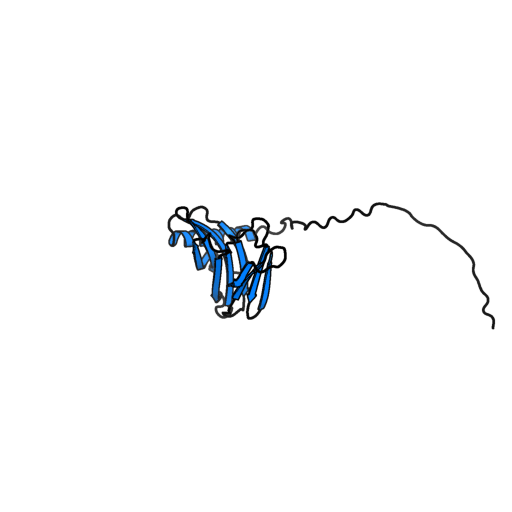VDQKDWDWDKFADPVGRQKMKIKIKIFGNNQQFQWKWKQFPPPGIDIDGADRVRGMDIDMDINRDDGDIKIWTAGPVRDTPDID

Sequence (198 aa):
MYKIMFVVLGAAFLLGGCTNSKTADDSPQKIAMNQQDNDSGMEEKLFQAVKIKVNEKYQFAQDLKITDVLIEGNSGFANLVFDLDHVMYEGCVYAYQENSEWKVDNFDLTPIDSKSHFTIHQVSGGLHDNPQQTYLISAGYLNDERISEIHLDYSQTGLMIIKVGAHQKTYFDTKQGVTQGSLEVKGYDEKGNEIIRE

Secondary structure (DSSP, 8-state):
--PPP-----------------------------S-TTHHHHHHHHHHHHHHHHHHHSTT-EEEEEEEEEEETTEEEEEEEEEETTEEEEEEEEEEEETTEEEEEEEEEEE--TTSSB--EEEEEE-SS-TTSEEEEEEEEB--TT--EEEEEETTTEEEEEEPPTT--EEEEEEES--S-PEEEEEE-TT--EEEE-

Solvent-accessible surface area (backbone atoms only — not comparable to full-atom values): 12187 Å² total; per-residue (Å²): 142,82,85,87,84,86,85,79,88,82,89,78,91,78,86,84,88,82,87,81,89,72,80,82,79,85,66,84,75,75,82,73,89,79,88,67,97,62,55,69,64,52,54,52,47,44,49,50,31,50,52,51,54,49,38,74,74,46,71,75,61,36,82,70,43,75,81,45,78,51,77,59,90,55,38,36,38,37,35,35,39,30,33,44,94,90,41,52,31,36,36,39,37,40,30,36,53,56,98,93,39,52,44,72,79,48,72,51,77,47,71,66,60,82,86,41,58,54,51,83,42,80,51,69,50,49,38,89,96,42,61,87,43,23,32,35,39,44,34,31,42,49,61,44,86,63,48,32,32,41,39,41,38,33,76,88,81,45,78,45,76,45,77,49,56,94,88,55,47,63,51,78,51,73,43,72,72,46,71,97,59,71,65,43,45,33,34,18,29,88,86,70,47,77,77,48,75,89

Organism: NCBI:txid1157490

Nearest PDB structures (foldseek):
  5kph-assembly1_A  TM=8.459E-01  e=2.381E-03  synthetic construct
  4r80-assembly2_B  TM=7.828E-01  e=1.647E-03  synthetic construct
  3fka-assembly1_D  TM=9.168E-01  e=2.420E-02  Ruegeria pomeroyi DSS-3
  6w3w-assembly1_A  TM=7.424E-01  e=3.150E-02  synthetic construct
  4q53-assembly1_A  TM=7.198E-01  e=6.250E-02  Bacteroides uniformis ATCC 8492

Radius of gyration: 26.39 Å; Cα contacts (8 Å, |Δi|>4): 348; chains: 1; bounding box: 100×53×42 Å

pLDDT: mean 82.82, std 21.93, range [27.66, 98.06]

Mean predicted aligned error: 11.46 Å